Protein AF-A0A354ETS4-F1 (afdb_monomer)

Solvent-accessible surface area (backbone atoms only — not comparable to full-atom values): 18023 Å² total; per-residue (Å²): 134,58,66,69,58,52,52,51,56,49,44,44,74,41,63,34,53,74,92,23,50,38,65,67,38,59,30,24,17,48,83,45,93,84,27,53,78,41,73,26,61,29,36,36,20,48,41,78,76,59,14,24,80,29,25,46,33,36,28,42,79,40,96,60,71,86,89,73,66,70,71,56,46,44,50,38,24,30,29,34,39,40,35,34,86,62,38,36,34,33,31,35,40,59,65,70,80,83,81,43,76,76,47,77,42,43,62,89,44,45,66,58,56,47,65,78,39,33,84,59,68,15,29,69,45,45,44,50,54,70,67,59,62,100,82,59,98,65,82,73,55,94,54,61,44,68,63,32,57,54,52,44,51,53,36,47,48,53,52,51,46,49,50,50,52,60,32,44,54,81,51,33,46,103,85,69,47,54,84,53,62,62,68,45,56,51,54,50,50,53,47,43,52,53,45,46,36,34,45,56,58,67,36,73,73,44,73,74,29,49,88,90,37,57,64,43,39,52,54,43,45,30,60,74,70,64,59,84,71,83,66,79,54,80,40,75,70,48,39,56,55,50,36,53,39,43,51,39,60,67,70,44,70,55,44,29,38,52,47,75,64,55,54,53,50,44,46,56,68,72,70,44,47,76,66,53,32,71,75,67,70,66,78,82,78,58,62,74,56,52,54,52,54,57,58,73,64,49,61,88,76,54,92,64,93,80,86,86,84,70,96,78,52,83,94,106

Sequence (316 aa):
MTPVRIIRDQFAAIGYADDAILVDYAFADVLSSAADTQTVALAAFTQTPPSYRTAAFGVVQCESGPSDLTPYRALGAPAIFVISGENVELWQVKADGPQRRLATARVDDLATLFAQNAEHWNPKAVHRAKAITPQAPGGQLDFIDIGLMVAIEGEVHVKLDQLLRQTLSGVLDARGRPNIDARVLFQATFRFLAAKILADRGHGAALVWDGDDVRSVLEGIEAYYGLGGPSLAASSRALAILDEVWRGIRGGINFRNISADDLAFVYENTFVTSEVRAELGTHSTPRQMAEHVVRRLELWRKTERCKVYEPFTGAG

Foldseek 3Di:
DDLLVLVLVLLVVLPFDNQQKDAQAWFFLLLDPVSDIDTFRIWGFLDPDAALLRTAETEHEDCDPDPDPSSVLLSNHQWYWYDHPQKIWIWGREPDDDIDTPDIDGSVCVNVVSVVCSVCRRSVNRNVLSLDDPPDPDDRPPRRYNVSVVSSLVSLLVQLLVLQCVLCVVQADPVRHGPDPPVLLVVLLVLLLVLLQCVLLVPPLNVQFDLLQSQSSQVSSCVVVVVDDDRSPPDPVSRVSSSSSSCSSNPGHRCSHPDPVSVVVSCCPNPCDPVNCVVVVDDDDPPVVVSVVVVVVPCVVDPDDDDDDDPCHRSD

Radius of gyration: 21.62 Å; Cα contacts (8 Å, |Δi|>4): 441; chains: 1; bounding box: 56×42×57 Å

pLDDT: mean 81.18, std 15.12, range [34.41, 97.88]

Structure (mmCIF, N/CA/C/O backbone):
data_AF-A0A354ETS4-F1
#
_entry.id   AF-A0A354ETS4-F1
#
loop_
_atom_site.group_PDB
_atom_site.id
_atom_site.type_symbol
_atom_site.label_atom_id
_atom_site.label_alt_id
_atom_site.label_comp_id
_atom_site.label_asym_id
_atom_site.label_entity_id
_atom_site.label_seq_id
_atom_site.pdbx_PDB_ins_code
_atom_site.Cartn_x
_atom_site.Cartn_y
_atom_site.Cartn_z
_atom_site.occupancy
_atom_site.B_iso_or_equiv
_atom_site.auth_seq_id
_atom_site.auth_comp_id
_atom_site.auth_asym_id
_atom_site.auth_atom_id
_atom_site.pdbx_PDB_model_num
ATOM 1 N N . MET A 1 1 ? -11.309 -19.220 18.496 1.00 60.75 1 MET A N 1
ATOM 2 C CA . MET A 1 1 ? -10.997 -18.417 17.287 1.00 60.75 1 MET A CA 1
ATOM 3 C C . MET A 1 1 ? -9.855 -17.475 17.629 1.00 60.75 1 MET A C 1
ATOM 5 O O . MET A 1 1 ? -9.775 -17.076 18.780 1.00 60.75 1 MET A O 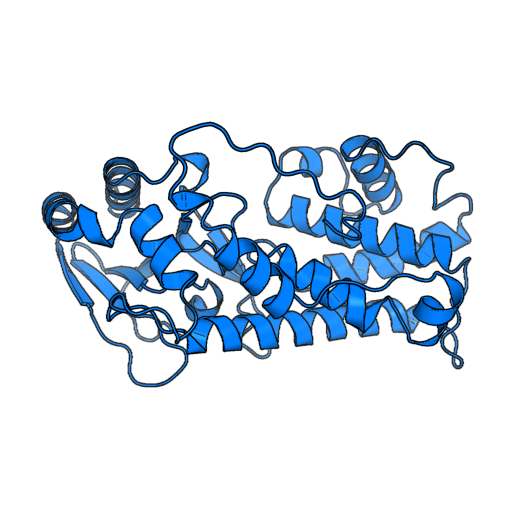1
ATOM 9 N N . THR A 1 2 ? -8.960 -17.152 16.693 1.00 88.44 2 THR A N 1
ATOM 10 C CA . THR A 1 2 ? -7.880 -16.187 16.962 1.00 88.44 2 THR A CA 1
ATOM 11 C C . THR A 1 2 ? -8.438 -14.755 17.024 1.00 88.44 2 THR A C 1
ATOM 13 O O . THR A 1 2 ? -9.353 -14.446 16.254 1.00 88.44 2 THR A O 1
ATOM 16 N N . PRO A 1 3 ? -7.899 -13.862 17.879 1.00 89.25 3 PRO A N 1
ATOM 17 C CA . PRO A 1 3 ? -8.358 -12.470 17.973 1.00 89.25 3 PRO A CA 1
ATOM 18 C C . PRO A 1 3 ? -8.349 -11.721 16.632 1.00 89.25 3 PRO A C 1
ATOM 20 O O . PRO A 1 3 ? -9.293 -11.006 16.313 1.00 89.25 3 PRO A O 1
ATOM 23 N N . VAL A 1 4 ? -7.331 -11.958 15.795 1.00 93.62 4 VAL A N 1
ATOM 24 C CA . VAL A 1 4 ? -7.215 -11.367 14.448 1.00 93.62 4 VAL A CA 1
ATOM 25 C C . VAL A 1 4 ? -8.403 -11.743 13.556 1.00 93.62 4 VAL A C 1
ATOM 27 O O . VAL A 1 4 ? -8.944 -10.891 12.854 1.00 93.62 4 VAL A O 1
ATOM 30 N N . ARG A 1 5 ? -8.855 -13.004 13.610 1.00 94.25 5 ARG A N 1
ATOM 31 C CA . ARG A 1 5 ? -10.012 -13.463 12.830 1.00 94.25 5 ARG A CA 1
ATOM 32 C C . ARG A 1 5 ? -11.307 -12.807 13.305 1.00 94.25 5 ARG A C 1
ATOM 34 O O . ARG A 1 5 ? -12.116 -12.425 12.473 1.00 94.25 5 ARG A O 1
ATOM 41 N N . ILE A 1 6 ? -11.471 -12.630 14.617 1.00 95.00 6 ILE A N 1
ATOM 42 C CA . ILE A 1 6 ? -12.636 -11.931 15.175 1.00 95.00 6 ILE A CA 1
ATOM 43 C C . ILE A 1 6 ? -12.668 -10.486 14.665 1.00 95.00 6 ILE A C 1
ATOM 45 O O . ILE A 1 6 ? -13.698 -10.052 14.162 1.00 95.00 6 ILE A O 1
ATOM 49 N N . ILE A 1 7 ? -11.544 -9.762 14.719 1.00 95.94 7 ILE A N 1
ATOM 50 C CA . ILE A 1 7 ? -11.460 -8.383 14.208 1.00 95.94 7 ILE A CA 1
ATOM 51 C C . ILE A 1 7 ? -11.770 -8.321 12.704 1.00 95.94 7 ILE A C 1
ATOM 53 O O . ILE A 1 7 ? -12.507 -7.435 12.276 1.00 95.94 7 ILE A O 1
ATOM 57 N N . ARG A 1 8 ? -11.270 -9.272 11.903 1.00 97.06 8 ARG A N 1
ATOM 58 C CA . ARG A 1 8 ? -11.627 -9.383 10.478 1.00 97.06 8 ARG A CA 1
ATOM 59 C C . ARG A 1 8 ? -13.140 -9.503 10.286 1.00 97.06 8 ARG A C 1
ATOM 61 O O . ARG A 1 8 ? -13.706 -8.748 9.499 1.00 97.06 8 ARG A O 1
ATOM 68 N N . ASP A 1 9 ? -13.777 -10.428 11.001 1.00 96.56 9 ASP A N 1
ATOM 69 C CA . ASP A 1 9 ? -15.220 -10.663 10.894 1.00 96.56 9 ASP A CA 1
ATOM 70 C C . ASP A 1 9 ? -16.010 -9.404 11.314 1.00 96.56 9 ASP A C 1
ATOM 72 O O . ASP A 1 9 ? -17.015 -9.060 10.690 1.00 96.56 9 ASP A O 1
ATOM 76 N N . GLN A 1 10 ? -15.521 -8.657 12.313 1.00 97.19 10 GLN A N 1
ATOM 77 C CA . GLN A 1 10 ? -16.118 -7.381 12.715 1.00 97.19 10 GLN A CA 1
ATOM 78 C C . GLN A 1 10 ? -15.949 -6.272 11.666 1.00 97.19 10 GLN A C 1
ATOM 80 O O . GLN A 1 10 ? -16.893 -5.515 11.442 1.00 97.19 10 GLN A O 1
ATOM 85 N N . PHE A 1 11 ? -14.803 -6.177 10.977 1.00 97.69 11 PHE A N 1
ATOM 86 C CA . PHE A 1 11 ? -14.648 -5.239 9.858 1.00 97.69 11 PHE A CA 1
ATOM 87 C C . PHE A 1 11 ? -15.644 -5.533 8.733 1.00 97.69 11 PHE A C 1
ATOM 89 O O . PHE A 1 11 ? -16.306 -4.613 8.247 1.00 97.69 11 PHE A O 1
ATOM 96 N N . ALA A 1 12 ? -15.806 -6.804 8.360 1.00 96.81 12 ALA A N 1
ATOM 97 C CA . ALA A 1 12 ? -16.800 -7.202 7.366 1.00 96.81 12 ALA A CA 1
ATOM 98 C C . ALA A 1 12 ? -18.226 -6.816 7.810 1.00 96.81 12 ALA A C 1
ATOM 100 O O . ALA A 1 12 ? -18.991 -6.249 7.029 1.00 96.81 12 ALA A O 1
ATOM 101 N N . ALA A 1 13 ? -18.560 -7.021 9.091 1.00 96.44 13 ALA A N 1
ATOM 102 C CA . ALA A 1 13 ? -19.868 -6.676 9.650 1.00 96.44 13 ALA A CA 1
ATOM 103 C C . ALA A 1 13 ? -20.195 -5.170 9.591 1.00 96.44 13 ALA A C 1
ATOM 105 O O . ALA A 1 13 ? -21.357 -4.807 9.409 1.00 96.44 13 ALA A O 1
ATOM 106 N N . ILE A 1 14 ? -19.192 -4.289 9.696 1.00 96.25 14 ILE A 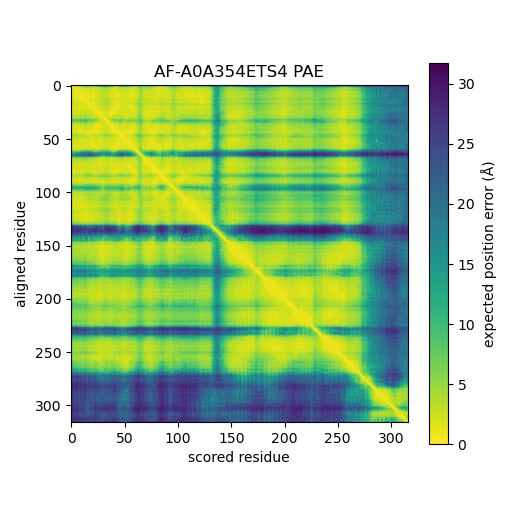N 1
ATOM 107 C CA . ILE A 1 14 ? -19.376 -2.829 9.576 1.00 96.25 14 ILE A CA 1
ATOM 108 C C . ILE A 1 14 ? -19.199 -2.302 8.137 1.00 96.25 14 ILE A C 1
ATOM 110 O O . ILE A 1 14 ? -19.171 -1.089 7.914 1.00 96.25 14 ILE A O 1
ATOM 114 N N . GLY A 1 15 ? -19.118 -3.202 7.151 1.00 95.31 15 GLY A N 1
ATOM 115 C CA . GLY A 1 15 ? -19.253 -2.882 5.730 1.00 95.31 15 GLY A CA 1
ATOM 116 C C . GLY A 1 15 ? -17.955 -2.787 4.929 1.00 95.31 15 GLY A C 1
ATOM 117 O O . GLY A 1 15 ? -18.007 -2.309 3.796 1.00 95.31 15 GLY A O 1
ATOM 118 N N . TYR A 1 16 ? -16.810 -3.212 5.473 1.00 97.38 16 TYR A N 1
ATOM 119 C CA . TYR A 1 16 ? -15.593 -3.391 4.672 1.00 97.38 16 TYR A CA 1
ATOM 120 C C . TYR A 1 16 ? -15.755 -4.581 3.722 1.00 97.38 16 TYR A C 1
ATOM 122 O O . TYR A 1 16 ? -16.260 -5.629 4.117 1.00 97.38 16 TYR A O 1
ATOM 130 N N . ALA A 1 17 ? -15.325 -4.419 2.470 1.00 95.75 17 ALA A N 1
ATOM 131 C CA . ALA A 1 17 ? -15.339 -5.508 1.501 1.00 95.75 17 ALA A CA 1
ATOM 132 C C . ALA A 1 17 ? -14.270 -6.558 1.849 1.00 95.75 17 ALA A C 1
ATOM 134 O O . ALA A 1 17 ? -13.191 -6.206 2.328 1.00 95.75 17 ALA A O 1
ATOM 135 N N . ASP A 1 18 ? -14.552 -7.837 1.590 1.00 93.62 18 ASP A N 1
ATOM 136 C CA . ASP A 1 18 ? -13.637 -8.941 1.917 1.00 93.62 18 ASP A CA 1
ATOM 137 C C . ASP A 1 18 ? -12.270 -8.810 1.225 1.00 93.62 18 ASP A C 1
ATOM 139 O O . ASP A 1 18 ? -11.240 -9.117 1.819 1.00 93.62 18 ASP A O 1
ATOM 143 N N . ASP A 1 19 ? -12.248 -8.311 -0.012 1.00 92.88 19 ASP A N 1
ATOM 144 C CA . ASP A 1 19 ? -11.035 -8.048 -0.797 1.00 92.88 19 ASP A CA 1
ATOM 145 C C . ASP A 1 19 ? -10.276 -6.783 -0.354 1.00 92.88 19 ASP A C 1
ATOM 147 O O . ASP A 1 19 ? -9.130 -6.564 -0.753 1.00 92.88 19 ASP A O 1
ATOM 151 N N . ALA A 1 20 ? -10.888 -5.973 0.512 1.00 95.38 20 ALA A N 1
ATOM 152 C CA . ALA A 1 20 ? -10.285 -4.811 1.149 1.00 95.38 20 ALA A CA 1
ATOM 153 C C . ALA A 1 20 ? -9.811 -5.099 2.586 1.00 95.38 20 ALA A C 1
ATOM 155 O O . ALA A 1 20 ? -9.323 -4.187 3.256 1.00 95.38 20 ALA A O 1
ATOM 156 N N . ILE A 1 21 ? -9.925 -6.341 3.072 1.00 97.06 21 ILE A N 1
ATOM 157 C CA . ILE A 1 21 ? -9.386 -6.773 4.366 1.00 97.06 21 ILE A CA 1
ATOM 158 C C . ILE A 1 21 ? -8.265 -7.785 4.116 1.00 97.06 21 ILE A C 1
ATOM 160 O O . ILE A 1 21 ? -8.503 -8.950 3.803 1.00 97.06 21 ILE A O 1
ATOM 164 N N . LEU A 1 22 ? -7.021 -7.340 4.264 1.00 95.81 22 LEU A N 1
ATOM 165 C CA . LEU A 1 22 ? -5.836 -8.119 3.915 1.00 95.81 22 LEU A CA 1
ATOM 166 C C . LEU A 1 22 ? -5.129 -8.626 5.170 1.00 95.81 22 LEU A C 1
ATOM 168 O O . LEU A 1 22 ? -4.834 -7.849 6.073 1.00 95.81 22 LEU A O 1
ATOM 172 N N . VAL A 1 23 ? -4.850 -9.926 5.212 1.00 95.31 23 VAL A N 1
ATOM 173 C CA . VAL A 1 23 ? -4.010 -10.571 6.235 1.00 95.31 23 VAL A CA 1
ATOM 174 C C . VAL A 1 23 ? -2.535 -10.481 5.858 1.00 95.31 23 VAL A C 1
ATOM 176 O O . VAL A 1 23 ? -2.216 -10.413 4.669 1.00 95.31 23 VAL A O 1
ATOM 179 N N . ASP A 1 24 ? -1.663 -10.474 6.868 1.00 94.50 24 ASP A N 1
ATOM 180 C CA . ASP A 1 24 ? -0.199 -10.440 6.715 1.00 94.50 24 ASP A CA 1
ATOM 181 C C . ASP A 1 24 ? 0.252 -9.360 5.714 1.00 94.50 24 ASP A C 1
ATOM 183 O O . ASP A 1 24 ? 1.011 -9.590 4.768 1.00 94.50 24 ASP A O 1
ATOM 187 N N . TYR A 1 25 ? -0.306 -8.159 5.878 1.00 95.56 25 TYR A N 1
ATOM 188 C CA . TYR A 1 25 ? -0.115 -7.070 4.934 1.00 95.56 25 TYR A CA 1
ATOM 189 C C . TYR A 1 25 ? 1.237 -6.398 5.162 1.00 95.56 25 TYR A C 1
ATOM 191 O O . TYR A 1 25 ? 1.474 -5.793 6.209 1.00 95.56 25 TYR A O 1
ATOM 199 N N . ALA A 1 26 ? 2.099 -6.483 4.150 1.00 94.69 26 ALA A N 1
ATOM 200 C CA . ALA A 1 26 ? 3.422 -5.878 4.144 1.00 94.69 26 ALA A CA 1
ATOM 201 C C . ALA A 1 26 ? 3.430 -4.512 3.438 1.00 94.69 26 ALA A C 1
ATOM 203 O O . ALA A 1 26 ? 2.782 -4.332 2.406 1.00 94.69 26 ALA A O 1
ATOM 204 N N . PHE A 1 27 ? 4.186 -3.553 3.962 1.00 94.75 27 PHE A N 1
ATOM 205 C CA . PHE A 1 27 ? 4.370 -2.225 3.372 1.00 94.75 27 PHE A CA 1
ATOM 206 C C . PHE A 1 27 ? 5.740 -1.655 3.742 1.00 94.75 27 PHE A C 1
ATOM 208 O O . PHE A 1 27 ? 6.320 -2.040 4.751 1.00 94.75 27 PHE A O 1
ATOM 215 N N . ALA A 1 28 ? 6.266 -0.730 2.940 1.00 93.56 28 ALA A N 1
ATOM 216 C CA . ALA A 1 28 ? 7.501 -0.031 3.283 1.00 93.56 28 ALA A CA 1
ATOM 217 C C . ALA A 1 28 ? 7.245 1.029 4.363 1.00 93.56 28 ALA A C 1
ATOM 219 O O . ALA A 1 28 ? 6.342 1.856 4.208 1.00 93.56 28 ALA A O 1
ATOM 220 N N . ASP A 1 29 ? 8.072 1.060 5.410 1.00 93.31 29 ASP A N 1
ATOM 221 C CA . ASP A 1 29 ? 8.110 2.181 6.348 1.00 93.31 29 ASP A CA 1
ATOM 222 C C . ASP A 1 29 ? 8.846 3.373 5.739 1.00 93.31 29 ASP A C 1
ATOM 224 O O . ASP A 1 29 ? 9.986 3.687 6.079 1.00 93.31 29 ASP A O 1
ATOM 228 N N . VAL A 1 30 ? 8.179 4.044 4.804 1.00 90.38 30 VAL A N 1
ATOM 229 C CA . VAL A 1 30 ? 8.728 5.193 4.077 1.00 90.38 30 VAL A CA 1
ATOM 230 C C . VAL A 1 30 ? 9.080 6.380 4.974 1.00 90.38 30 VAL A C 1
ATOM 232 O O . VAL A 1 30 ? 9.806 7.255 4.530 1.00 90.38 30 VAL A O 1
ATOM 235 N N . LEU A 1 31 ? 8.615 6.423 6.223 1.00 89.12 31 LEU A N 1
ATOM 236 C CA . LEU A 1 31 ? 8.981 7.488 7.160 1.00 89.12 31 LEU A CA 1
ATOM 237 C C . LEU A 1 31 ? 10.323 7.208 7.855 1.00 89.12 31 LEU A C 1
ATOM 239 O O . LEU A 1 31 ? 10.936 8.120 8.408 1.00 89.12 31 LEU A O 1
ATOM 243 N N . SER A 1 32 ? 10.801 5.963 7.815 1.00 89.25 32 SER A N 1
ATOM 244 C CA . SER A 1 32 ? 12.148 5.605 8.254 1.00 89.25 32 SER A CA 1
ATOM 245 C C . SER A 1 32 ? 13.191 5.889 7.168 1.00 89.25 32 SER A C 1
ATOM 247 O O . SER A 1 32 ? 12.919 5.857 5.962 1.00 89.25 32 SER A O 1
ATOM 249 N N . SER A 1 33 ? 14.440 6.114 7.578 1.00 83.25 33 SER A N 1
ATOM 250 C CA . SER A 1 33 ? 15.553 6.294 6.640 1.00 83.25 33 SER A CA 1
ATOM 251 C C . SER A 1 33 ? 15.794 5.044 5.785 1.00 83.25 33 SER A C 1
ATOM 253 O O . SER A 1 33 ? 15.952 5.169 4.571 1.00 83.25 33 SER A O 1
ATOM 255 N N . ALA A 1 34 ? 15.748 3.856 6.396 1.00 82.94 34 ALA A N 1
ATOM 256 C CA . ALA A 1 34 ? 15.980 2.572 5.734 1.00 82.94 34 ALA A CA 1
ATOM 257 C C . ALA A 1 34 ? 14.832 2.139 4.804 1.00 82.94 34 ALA A C 1
ATOM 259 O O . ALA A 1 34 ? 15.075 1.422 3.838 1.00 82.94 34 ALA A O 1
ATOM 260 N N . ALA A 1 35 ? 13.604 2.614 5.047 1.00 86.69 35 ALA A N 1
ATOM 261 C CA . ALA A 1 35 ? 12.400 2.163 4.350 1.00 86.69 35 ALA A CA 1
ATOM 262 C C . ALA A 1 35 ? 12.172 0.645 4.424 1.00 86.69 35 ALA A C 1
ATOM 264 O O . ALA A 1 35 ? 11.712 0.023 3.461 1.00 86.69 35 ALA A O 1
ATOM 265 N N . ASP A 1 36 ? 12.479 0.067 5.588 1.00 88.94 36 ASP A N 1
ATOM 266 C CA . ASP A 1 36 ? 12.318 -1.358 5.847 1.00 88.94 36 ASP A CA 1
ATOM 267 C C . ASP A 1 36 ? 10.864 -1.798 5.652 1.00 88.94 36 ASP A C 1
ATOM 269 O O . ASP A 1 36 ? 9.913 -1.058 5.919 1.00 88.94 36 ASP A O 1
ATOM 273 N N . THR A 1 37 ? 10.680 -3.034 5.190 1.00 92.88 37 THR A N 1
ATOM 274 C CA . THR A 1 37 ? 9.338 -3.599 5.036 1.00 92.88 37 THR A CA 1
ATOM 275 C C . THR A 1 37 ? 8.786 -3.997 6.400 1.00 92.88 37 THR A C 1
ATOM 277 O O . THR A 1 37 ? 9.326 -4.874 7.068 1.00 92.88 37 THR A O 1
ATOM 280 N N . GLN A 1 38 ? 7.678 -3.373 6.785 1.00 93.69 38 GLN A N 1
ATOM 281 C CA . GLN A 1 38 ? 6.899 -3.696 7.973 1.00 93.69 38 GLN A CA 1
ATOM 282 C C . GLN A 1 38 ? 5.715 -4.580 7.602 1.00 93.69 38 GLN A C 1
ATOM 284 O O . GLN A 1 38 ? 5.248 -4.565 6.463 1.00 93.69 38 GLN A O 1
ATOM 289 N N . THR A 1 39 ? 5.217 -5.350 8.568 1.00 94.44 39 THR A N 1
ATOM 290 C CA . THR A 1 39 ? 4.054 -6.227 8.383 1.00 94.44 39 THR A CA 1
ATOM 291 C C . THR A 1 39 ? 3.055 -6.031 9.513 1.00 94.44 39 THR A C 1
ATOM 293 O O . THR A 1 39 ? 3.434 -5.922 10.677 1.00 94.44 39 THR A O 1
ATOM 296 N N . VAL A 1 40 ? 1.769 -6.010 9.170 1.00 95.38 40 VAL A N 1
ATOM 297 C CA . VAL A 1 40 ? 0.655 -6.064 10.125 1.00 95.38 40 VAL A CA 1
ATOM 298 C C . VAL A 1 40 ? -0.117 -7.366 9.933 1.00 95.38 40 VAL A C 1
ATOM 300 O O . VAL A 1 40 ? -0.274 -7.839 8.809 1.00 95.38 40 VAL A O 1
ATOM 303 N N . ALA A 1 41 ? -0.635 -7.935 11.022 1.00 96.00 41 ALA A N 1
ATOM 304 C CA . ALA A 1 41 ? -1.402 -9.183 10.979 1.00 96.00 41 ALA A CA 1
ATOM 305 C C . ALA A 1 41 ? -2.692 -9.036 10.152 1.00 96.00 41 ALA A C 1
ATOM 307 O O . ALA A 1 41 ? -3.166 -9.990 9.537 1.00 96.00 41 ALA A O 1
ATOM 308 N N . LEU A 1 42 ? -3.262 -7.827 10.135 1.00 97.25 42 LEU A N 1
ATOM 309 C CA . LEU A 1 42 ? -4.422 -7.473 9.325 1.00 97.25 42 LEU A CA 1
ATOM 310 C C . LEU A 1 42 ? -4.378 -5.982 8.969 1.00 97.25 42 LEU A C 1
ATOM 312 O O . LEU A 1 42 ? -4.019 -5.155 9.806 1.00 97.25 42 LEU A O 1
ATOM 316 N N . ALA A 1 43 ? -4.809 -5.625 7.766 1.00 97.62 43 ALA A N 1
ATOM 317 C CA . ALA A 1 43 ? -5.073 -4.252 7.356 1.00 97.62 43 ALA A CA 1
ATOM 318 C C . ALA A 1 43 ? -6.439 -4.168 6.668 1.00 97.62 43 ALA A C 1
ATOM 320 O O . ALA A 1 43 ? -6.729 -4.940 5.755 1.00 97.62 43 ALA A O 1
ATOM 321 N N . ALA A 1 44 ? -7.273 -3.223 7.098 1.00 97.88 44 ALA A N 1
ATOM 322 C CA . ALA A 1 44 ? -8.552 -2.922 6.467 1.00 97.88 44 ALA A CA 1
ATOM 323 C C . ALA A 1 44 ? -8.437 -1.631 5.651 1.00 97.88 44 ALA A C 1
ATOM 325 O O . ALA A 1 44 ? -7.974 -0.605 6.157 1.00 97.88 44 ALA A O 1
ATOM 326 N N . PHE A 1 45 ? -8.895 -1.666 4.404 1.00 96.94 45 PHE A N 1
ATOM 327 C CA . PHE A 1 45 ? -8.873 -0.548 3.467 1.00 96.94 45 PHE A CA 1
ATOM 328 C C . PHE A 1 45 ? -10.298 -0.108 3.142 1.00 96.94 45 PHE A C 1
ATOM 330 O O . PHE A 1 45 ? -11.205 -0.910 2.970 1.00 96.94 45 PHE A O 1
ATOM 337 N N . THR A 1 46 ? -10.506 1.198 3.038 1.00 94.75 46 THR A N 1
ATOM 338 C CA . THR A 1 46 ? -11.803 1.786 2.675 1.00 94.75 46 THR A CA 1
ATOM 339 C C . THR A 1 46 ? -12.256 1.425 1.261 1.00 94.75 46 THR A C 1
ATOM 341 O O . THR A 1 46 ? -13.453 1.436 0.988 1.00 94.75 46 THR A O 1
ATOM 344 N N . GLN A 1 47 ? -11.305 1.119 0.376 1.00 90.81 47 GLN A N 1
ATOM 345 C CA . GLN A 1 47 ? -11.523 0.691 -1.001 1.00 90.81 47 GLN A CA 1
ATOM 346 C C . GLN A 1 47 ? -10.255 0.030 -1.556 1.00 90.81 47 GLN A C 1
ATOM 348 O O . GLN A 1 47 ? -9.152 0.249 -1.045 1.00 90.81 47 GLN A O 1
ATOM 353 N N . THR A 1 48 ? -10.413 -0.712 -2.646 1.00 87.94 48 THR A N 1
ATOM 354 C CA . THR A 1 48 ? -9.318 -1.229 -3.468 1.00 87.94 48 THR A CA 1
ATOM 355 C C . THR A 1 48 ? -8.981 -0.254 -4.611 1.00 87.94 48 THR A C 1
ATOM 357 O O . THR A 1 48 ? -9.888 0.400 -5.129 1.00 87.94 48 THR A O 1
ATOM 360 N N . PRO A 1 49 ? -7.718 -0.174 -5.065 1.00 88.94 49 PRO A N 1
ATOM 361 C CA . PRO A 1 49 ? -6.569 -0.915 -4.554 1.00 88.94 49 PRO A CA 1
ATOM 362 C C . PRO A 1 49 ? -6.075 -0.401 -3.181 1.00 88.94 49 PRO A C 1
ATOM 364 O O . PRO A 1 49 ? -6.301 0.763 -2.834 1.00 88.94 49 PRO A O 1
ATOM 367 N N . PRO A 1 50 ? -5.386 -1.254 -2.399 1.00 92.62 50 PRO A N 1
ATOM 368 C CA . PRO A 1 50 ? -4.730 -0.854 -1.155 1.00 92.62 50 PRO A CA 1
ATOM 369 C C . PRO A 1 50 ? -3.689 0.249 -1.375 1.00 92.62 50 PRO A C 1
ATOM 371 O O . PRO A 1 50 ? -2.917 0.212 -2.335 1.00 92.62 50 PRO A O 1
ATOM 374 N N . SER A 1 51 ? -3.675 1.228 -0.475 1.00 93.19 51 SER A N 1
ATOM 375 C CA . SER A 1 51 ? -2.644 2.263 -0.358 1.00 93.19 51 SER A CA 1
ATOM 376 C C . SER A 1 51 ? -2.730 2.935 1.011 1.00 93.19 51 SER A C 1
ATOM 378 O O . SER A 1 51 ? -3.750 2.823 1.703 1.00 93.19 51 SER A O 1
ATOM 380 N N . TYR A 1 52 ? -1.725 3.736 1.367 1.00 92.75 52 TYR A N 1
ATOM 381 C CA . TYR A 1 52 ? -1.762 4.525 2.596 1.00 92.75 52 TYR A CA 1
ATOM 382 C C . TYR A 1 52 ? -2.939 5.513 2.632 1.00 92.75 52 TYR A C 1
ATOM 384 O O . TYR A 1 52 ? -3.453 5.836 3.705 1.00 92.75 52 TYR A O 1
ATOM 392 N N . ARG A 1 53 ? -3.448 5.943 1.467 1.00 90.00 53 ARG A N 1
ATOM 393 C CA . ARG A 1 53 ? -4.649 6.788 1.361 1.00 90.00 53 ARG A CA 1
ATOM 394 C C . ARG A 1 53 ? -5.922 6.025 1.689 1.00 90.00 53 ARG A C 1
ATOM 396 O O . ARG A 1 53 ? -6.796 6.558 2.370 1.00 90.00 53 ARG A O 1
ATOM 403 N N . THR A 1 54 ? -6.019 4.762 1.287 1.00 93.06 54 THR A N 1
ATOM 404 C CA . THR A 1 54 ? -7.226 3.955 1.502 1.00 93.06 54 THR A CA 1
ATOM 405 C C . THR A 1 54 ? -7.201 3.183 2.818 1.00 93.06 54 THR A C 1
ATOM 407 O O . THR A 1 54 ? -8.271 2.799 3.285 1.00 93.06 54 THR A O 1
ATOM 410 N N . ALA A 1 55 ? -6.042 3.026 3.465 1.00 95.69 55 ALA A N 1
ATOM 411 C CA . ALA A 1 55 ? -5.891 2.331 4.744 1.00 95.69 55 ALA A CA 1
ATOM 412 C C . ALA A 1 55 ? -6.769 2.943 5.852 1.00 95.69 55 ALA A C 1
ATOM 414 O O . ALA A 1 55 ? -6.695 4.139 6.133 1.00 95.69 55 ALA A O 1
ATOM 415 N N . ALA A 1 56 ? -7.608 2.132 6.488 1.00 95.44 56 ALA A N 1
ATOM 416 C CA . ALA A 1 56 ? -8.498 2.560 7.563 1.00 95.44 56 ALA A CA 1
ATOM 417 C C . ALA A 1 56 ? -8.003 2.108 8.934 1.00 95.44 56 ALA A C 1
ATOM 419 O O . ALA A 1 56 ? -7.957 2.905 9.868 1.00 95.44 56 ALA A O 1
ATOM 420 N N . PHE A 1 57 ? -7.621 0.837 9.039 1.00 97.19 57 PHE A N 1
ATOM 421 C CA . PHE A 1 57 ? -7.182 0.239 10.289 1.00 97.19 57 PHE A CA 1
ATOM 422 C C . PHE A 1 57 ? -6.054 -0.756 10.039 1.00 97.19 57 PHE A C 1
ATOM 424 O O . PHE A 1 57 ? -6.074 -1.479 9.043 1.00 97.19 57 PHE A O 1
ATOM 431 N N . GLY A 1 58 ? -5.097 -0.808 10.962 1.00 97.00 58 GLY A N 1
ATOM 432 C CA . GLY A 1 58 ? -4.117 -1.890 11.063 1.00 97.00 58 GLY A CA 1
ATOM 433 C C . GLY A 1 58 ? -4.369 -2.743 12.305 1.00 97.00 58 GLY A C 1
ATOM 434 O O . GLY A 1 58 ? -4.986 -2.279 13.262 1.00 97.00 58 GLY A O 1
ATOM 435 N N . VAL A 1 59 ? -3.882 -3.979 12.306 1.00 96.38 59 VAL A N 1
ATOM 436 C CA . VAL A 1 59 ? -3.892 -4.872 13.468 1.00 96.38 59 VAL A CA 1
ATOM 437 C C . VAL A 1 59 ? -2.494 -5.440 13.665 1.00 96.38 59 VAL A C 1
ATOM 439 O O . VAL A 1 59 ? -1.945 -6.073 12.765 1.00 96.38 59 VAL A O 1
ATOM 442 N N . VAL A 1 60 ? -1.938 -5.252 14.855 1.00 94.44 60 VAL A N 1
ATOM 443 C CA . VAL A 1 60 ? -0.643 -5.803 15.263 1.00 94.44 60 VAL A CA 1
ATOM 444 C C . VAL A 1 60 ? -0.824 -6.719 16.466 1.00 94.44 60 VAL A C 1
ATOM 446 O O . VAL A 1 60 ? -1.717 -6.521 17.293 1.00 94.44 60 VAL A O 1
ATOM 449 N N . GLN A 1 61 ? 0.019 -7.741 16.555 1.00 90.06 61 GLN A N 1
ATOM 450 C CA . GLN A 1 61 ? 0.078 -8.638 17.704 1.00 90.06 61 GLN A CA 1
ATOM 451 C C . GLN A 1 61 ? 1.398 -8.405 18.432 1.00 90.06 61 GLN A C 1
ATOM 453 O O . GLN A 1 61 ? 2.455 -8.401 17.804 1.00 90.06 61 GLN A O 1
ATOM 458 N N . CYS A 1 62 ? 1.336 -8.204 19.744 1.00 84.19 62 CYS A N 1
ATOM 459 C CA . CYS A 1 62 ? 2.508 -7.985 20.583 1.00 84.19 62 CYS A CA 1
ATOM 460 C C . CYS A 1 62 ? 2.453 -8.920 21.798 1.00 84.19 62 CYS A C 1
ATOM 462 O O . CYS A 1 62 ? 1.381 -9.166 22.351 1.00 84.19 62 CYS A O 1
ATOM 464 N N . GLU A 1 63 ? 3.605 -9.442 22.223 1.00 72.75 63 GLU A N 1
ATOM 465 C CA . GLU A 1 63 ? 3.687 -10.320 23.404 1.00 72.75 63 GLU A CA 1
ATOM 466 C C . GLU A 1 63 ? 3.523 -9.546 24.719 1.00 72.75 63 GLU A C 1
ATOM 468 O O . GLU A 1 63 ? 2.997 -10.055 25.704 1.00 72.75 63 GLU A O 1
ATOM 473 N N . SER A 1 64 ? 3.963 -8.292 24.729 1.00 63.22 64 SER A N 1
ATOM 474 C CA . SER A 1 64 ? 3.760 -7.301 25.786 1.00 63.22 64 SER A CA 1
ATOM 475 C C . SER A 1 64 ? 3.305 -6.019 25.086 1.00 63.22 64 SER A C 1
ATOM 477 O O . SER A 1 64 ? 3.766 -5.783 23.972 1.00 63.22 64 SER A O 1
ATOM 479 N N . GLY A 1 65 ? 2.380 -5.246 25.673 1.00 58.22 65 GLY A N 1
ATOM 480 C CA . GLY A 1 65 ? 1.739 -4.071 25.044 1.00 58.22 65 GLY A CA 1
ATOM 481 C C . GLY A 1 65 ? 2.688 -3.132 24.270 1.00 58.22 65 GLY A C 1
ATOM 482 O O . GLY A 1 65 ? 3.899 -3.155 24.491 1.00 58.22 65 GLY A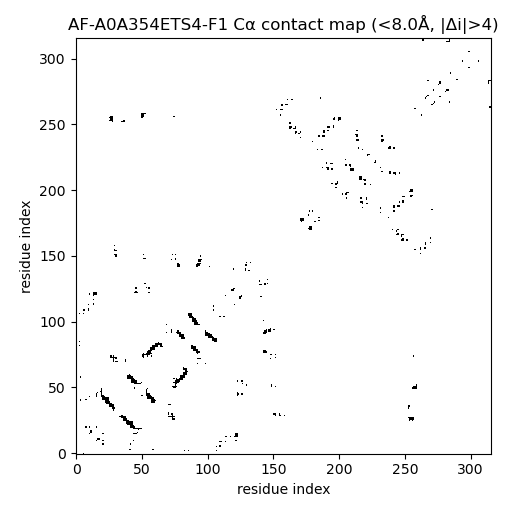 O 1
ATOM 483 N N . PRO A 1 66 ? 2.163 -2.303 23.349 1.00 59.81 66 PRO A N 1
ATOM 484 C CA . PRO A 1 66 ? 2.980 -1.645 22.332 1.00 59.81 66 PRO A CA 1
ATOM 485 C C . PRO A 1 66 ? 4.021 -0.726 22.982 1.00 59.81 66 PRO A C 1
ATOM 487 O O . PRO A 1 66 ? 3.668 0.225 23.677 1.00 59.81 66 PRO A O 1
ATOM 490 N N . SER A 1 67 ? 5.306 -1.003 22.753 1.00 61.12 67 SER A N 1
ATOM 491 C CA . SER A 1 67 ? 6.395 -0.107 23.153 1.00 61.12 67 SER A CA 1
ATOM 492 C C . SER A 1 67 ? 6.553 1.059 22.174 1.00 61.12 67 SER A C 1
ATOM 494 O O . SER A 1 67 ? 6.917 2.156 22.593 1.00 61.12 67 SER A O 1
ATOM 496 N N . ASP A 1 68 ? 6.245 0.839 20.889 1.00 80.75 68 ASP A N 1
ATOM 497 C CA . ASP A 1 68 ? 6.289 1.857 19.842 1.00 80.75 68 ASP A CA 1
ATOM 498 C C . ASP A 1 68 ? 5.413 1.481 18.627 1.00 80.75 68 ASP A C 1
ATOM 500 O O . ASP A 1 68 ? 5.471 0.361 18.121 1.00 80.75 68 ASP A O 1
ATOM 504 N N . LEU A 1 69 ? 4.604 2.428 18.142 1.00 86.50 69 LEU A N 1
ATOM 505 C CA . LEU A 1 69 ? 3.779 2.309 16.934 1.00 86.50 69 LEU A CA 1
ATOM 506 C C . LEU A 1 69 ? 4.358 3.084 15.742 1.00 86.50 69 LEU A C 1
ATOM 508 O O . LEU A 1 69 ? 3.761 3.091 14.665 1.00 86.50 69 LEU A O 1
ATOM 512 N N . THR A 1 70 ? 5.499 3.753 15.923 1.00 87.19 70 THR A N 1
ATOM 513 C CA . THR A 1 70 ? 6.157 4.569 14.894 1.00 87.19 70 THR A CA 1
ATOM 514 C C . THR A 1 70 ? 6.381 3.818 13.576 1.00 87.19 70 THR A C 1
ATOM 516 O O . THR A 1 70 ? 5.997 4.382 12.550 1.00 87.19 70 THR A O 1
ATOM 519 N N . PRO A 1 71 ? 6.843 2.547 13.561 1.00 89.06 71 PRO A N 1
ATOM 520 C CA . PRO A 1 71 ? 7.064 1.810 12.309 1.00 89.06 71 PRO A CA 1
ATOM 521 C C . PRO A 1 71 ? 5.793 1.590 11.477 1.00 89.06 71 PRO A C 1
ATOM 523 O O . PRO A 1 71 ? 5.839 1.398 10.265 1.00 89.06 71 PRO A O 1
ATOM 526 N N . TYR A 1 72 ? 4.620 1.629 12.115 1.00 92.06 72 TYR A N 1
ATOM 527 C CA . TYR A 1 72 ? 3.347 1.379 11.444 1.00 92.06 72 TYR A CA 1
ATOM 528 C C . TYR A 1 72 ? 2.685 2.648 10.901 1.00 92.06 72 TYR A C 1
ATOM 530 O O . TYR A 1 72 ? 1.643 2.565 10.249 1.00 92.06 72 TYR A O 1
ATOM 538 N N . ARG A 1 73 ? 3.278 3.827 11.128 1.00 92.06 73 ARG A N 1
ATOM 539 C CA . ARG A 1 73 ? 2.749 5.111 10.642 1.00 92.06 73 ARG A CA 1
ATOM 540 C C . ARG A 1 73 ? 2.616 5.133 9.124 1.00 92.06 73 ARG A C 1
ATOM 542 O O . ARG A 1 73 ? 1.584 5.564 8.615 1.00 92.06 73 ARG A O 1
ATOM 549 N N . ALA A 1 74 ? 3.603 4.588 8.416 1.00 93.00 74 ALA A N 1
ATOM 550 C CA . ALA A 1 74 ? 3.615 4.490 6.959 1.00 93.00 74 ALA A CA 1
ATOM 551 C C . ALA A 1 74 ? 2.485 3.624 6.366 1.00 93.00 74 ALA A C 1
ATOM 553 O O . ALA A 1 74 ? 2.223 3.702 5.164 1.00 93.00 74 ALA A O 1
ATOM 554 N N . LEU A 1 75 ? 1.760 2.847 7.187 1.00 95.25 75 LEU A N 1
ATOM 555 C CA . LEU A 1 75 ? 0.531 2.189 6.743 1.00 95.25 75 LEU A CA 1
ATOM 556 C C . LEU A 1 75 ? -0.515 3.221 6.297 1.00 95.25 75 LEU A C 1
ATOM 558 O O . LEU A 1 75 ? -1.327 2.917 5.431 1.00 95.25 75 LEU A O 1
ATOM 562 N N . GLY A 1 76 ? -0.518 4.423 6.885 1.00 92.38 76 GLY A N 1
ATOM 563 C CA . GLY A 1 76 ? -1.506 5.476 6.627 1.00 92.38 76 GLY A CA 1
ATOM 564 C C . GLY A 1 76 ? -2.883 5.210 7.239 1.00 92.38 76 GLY A C 1
ATOM 565 O O . GLY A 1 76 ? -3.827 5.966 6.990 1.00 92.38 76 GLY A O 1
ATOM 566 N N . ALA A 1 77 ? -3.019 4.144 8.033 1.00 94.06 77 ALA A N 1
ATOM 567 C CA . ALA A 1 77 ? -4.210 3.887 8.825 1.00 94.06 77 ALA A CA 1
ATOM 568 C C . ALA A 1 77 ? -4.255 4.864 10.016 1.00 94.06 77 ALA A C 1
ATOM 570 O O . ALA A 1 77 ? -3.297 4.910 10.786 1.00 94.06 77 ALA A O 1
ATOM 571 N N . PRO A 1 78 ? -5.345 5.626 10.212 1.00 91.38 78 PRO A N 1
ATOM 572 C CA . PRO A 1 78 ? -5.462 6.564 11.332 1.00 91.38 78 PRO A CA 1
ATOM 573 C C . PRO A 1 78 ? -5.543 5.892 12.709 1.00 91.38 78 PRO A C 1
ATOM 575 O O . PRO A 1 78 ? -5.332 6.553 13.727 1.00 91.38 78 PRO A O 1
ATOM 578 N N . ALA A 1 79 ? -5.855 4.595 12.764 1.00 93.19 79 ALA A N 1
ATOM 579 C CA . ALA A 1 79 ? -5.858 3.846 14.009 1.00 93.19 79 ALA A CA 1
ATOM 580 C C . ALA A 1 79 ? -5.361 2.405 13.826 1.00 93.19 79 ALA A C 1
ATOM 582 O O . ALA A 1 79 ? -5.560 1.786 12.778 1.00 93.19 79 ALA A O 1
ATOM 583 N N . ILE A 1 80 ? -4.717 1.869 14.862 1.00 95.12 80 ILE A N 1
ATOM 584 C CA . ILE A 1 80 ? -4.168 0.510 14.892 1.00 95.12 80 ILE A CA 1
ATOM 585 C C . ILE A 1 80 ? -4.688 -0.221 16.126 1.00 95.12 80 ILE A C 1
ATOM 587 O O . ILE A 1 80 ? -4.573 0.274 17.248 1.00 95.12 80 ILE A O 1
ATOM 591 N N . PHE A 1 81 ? -5.245 -1.409 15.914 1.00 95.44 81 PHE A N 1
ATOM 592 C CA . PHE A 1 81 ? -5.548 -2.354 16.976 1.00 95.44 81 PHE A CA 1
ATOM 593 C C . PHE A 1 81 ? -4.276 -3.094 17.383 1.00 95.44 81 PHE A C 1
ATOM 595 O O . PHE A 1 81 ? -3.597 -3.685 16.547 1.00 95.44 81 PHE A O 1
ATOM 602 N N . VAL A 1 82 ? -3.977 -3.098 18.674 1.00 94.69 82 VAL A N 1
ATOM 603 C CA . VAL A 1 82 ? -2.865 -3.832 19.269 1.00 94.69 82 VAL A CA 1
ATOM 604 C C . VAL A 1 82 ? -3.440 -4.942 20.132 1.00 94.69 82 VAL A C 1
ATOM 606 O O . VAL A 1 82 ? -4.166 -4.679 21.091 1.00 94.69 82 VAL A O 1
ATOM 609 N N . ILE A 1 83 ? -3.136 -6.185 19.772 1.00 92.69 83 ILE A N 1
ATOM 610 C CA . ILE A 1 83 ? -3.568 -7.377 20.501 1.00 92.69 83 ILE A CA 1
ATOM 611 C C . ILE A 1 83 ? -2.431 -7.817 21.425 1.00 92.69 83 ILE A C 1
ATOM 613 O O . ILE A 1 83 ? -1.338 -8.121 20.951 1.00 92.69 83 ILE A O 1
ATOM 617 N N . SER A 1 84 ? -2.717 -7.903 22.725 1.00 90.62 84 SER A N 1
ATOM 618 C CA . SER A 1 84 ? -1.810 -8.408 23.761 1.00 90.62 84 SER A CA 1
ATOM 619 C C . SER A 1 84 ? -2.552 -9.433 24.623 1.00 90.62 84 SER A C 1
ATOM 621 O O . SER A 1 84 ? -3.262 -9.082 25.569 1.00 90.62 84 SER A O 1
ATOM 623 N N . GLY A 1 85 ? -2.408 -10.717 24.286 1.00 87.56 85 GLY A N 1
ATOM 624 C CA . GLY A 1 85 ? -3.183 -11.797 24.907 1.00 87.56 85 GLY A CA 1
ATOM 625 C C . GLY A 1 85 ? -4.684 -11.648 24.631 1.00 87.56 85 GLY A C 1
ATOM 626 O O . GLY A 1 85 ? -5.106 -11.644 23.476 1.00 87.56 85 GLY A O 1
ATOM 627 N N . GLU A 1 86 ? -5.487 -11.516 25.689 1.00 89.38 86 GLU A N 1
ATOM 628 C CA . GLU A 1 86 ? -6.945 -11.303 25.604 1.00 89.38 86 GLU A CA 1
ATOM 629 C C . GLU A 1 86 ? -7.355 -9.824 25.553 1.00 89.38 86 GLU A C 1
ATOM 631 O O . GLU A 1 86 ? -8.541 -9.517 25.415 1.00 89.38 86 GLU A O 1
ATOM 636 N N . ASN A 1 87 ? -6.396 -8.904 25.676 1.00 91.50 87 ASN A N 1
ATOM 637 C CA . ASN A 1 87 ? -6.656 -7.472 25.636 1.00 91.50 87 ASN A CA 1
ATOM 638 C C . ASN A 1 87 ? -6.401 -6.928 24.232 1.00 91.50 87 ASN A C 1
ATOM 640 O O . ASN A 1 87 ? -5.401 -7.257 23.589 1.00 91.50 87 ASN A O 1
ATOM 644 N N . VAL A 1 88 ? -7.298 -6.058 23.783 1.00 93.25 88 VAL A N 1
ATOM 645 C CA . VAL A 1 88 ? -7.195 -5.332 22.524 1.00 93.25 88 VAL A CA 1
ATOM 646 C C . VAL A 1 88 ? -7.287 -3.843 22.815 1.00 93.25 88 VAL A C 1
ATOM 648 O O . VAL A 1 88 ? -8.257 -3.359 23.397 1.00 93.25 88 VAL A O 1
ATOM 651 N N . GLU A 1 89 ? -6.276 -3.100 22.394 1.00 93.88 89 GLU A N 1
ATOM 652 C CA . GLU A 1 89 ? -6.251 -1.647 22.497 1.00 93.88 89 GLU A CA 1
ATOM 653 C C . GLU A 1 89 ? -6.307 -1.028 21.105 1.00 93.88 89 GLU A C 1
ATOM 655 O O . GLU A 1 89 ? -5.624 -1.481 20.193 1.00 93.88 89 GLU A O 1
ATOM 660 N N . LEU A 1 90 ? -7.096 0.027 20.936 1.00 94.19 90 LEU A N 1
ATOM 661 C CA . LEU A 1 90 ? -7.108 0.826 19.718 1.00 94.19 90 LEU A CA 1
ATOM 662 C C . LEU A 1 90 ? -6.298 2.094 19.955 1.00 94.19 90 LEU A C 1
ATOM 664 O O . LEU A 1 90 ? -6.625 2.888 20.839 1.00 94.19 90 LEU A O 1
ATOM 668 N N . TRP A 1 91 ? -5.277 2.305 19.140 1.00 93.12 91 TRP A N 1
ATOM 669 C CA . TRP A 1 91 ? -4.375 3.442 19.237 1.00 93.12 91 TRP A CA 1
ATOM 670 C C . TRP A 1 91 ? -4.523 4.361 18.035 1.00 93.12 91 TRP A C 1
ATOM 672 O O . TRP A 1 91 ? -4.593 3.903 16.899 1.00 93.12 91 TRP A O 1
ATOM 682 N N . GLN A 1 92 ? -4.552 5.665 18.292 1.00 90.62 92 GLN A N 1
ATOM 683 C CA . GLN A 1 92 ? -4.490 6.692 17.265 1.00 90.62 92 GLN A CA 1
ATOM 684 C C . GLN A 1 92 ? -3.069 6.784 16.711 1.00 90.62 92 GLN A C 1
ATOM 686 O O . GLN A 1 92 ? -2.109 6.934 17.473 1.00 90.62 92 GLN A O 1
ATOM 691 N N . VAL A 1 93 ? -2.956 6.781 15.388 1.00 88.50 93 VAL A N 1
ATOM 692 C CA . VAL A 1 93 ? -1.700 7.011 14.678 1.00 88.50 93 VAL A CA 1
ATOM 693 C C . VAL A 1 93 ? -1.629 8.482 14.280 1.00 88.50 93 VAL A C 1
ATOM 695 O O . VAL A 1 93 ? -2.548 9.014 13.659 1.00 88.50 93 VAL A O 1
ATOM 698 N N . LYS A 1 94 ? -0.537 9.144 14.661 1.00 83.12 94 LYS A N 1
ATOM 699 C CA . LYS A 1 94 ? -0.282 10.562 14.388 1.00 83.12 94 LYS A CA 1
ATOM 700 C C . LYS A 1 94 ? 1.044 10.747 13.660 1.00 83.12 94 LYS A C 1
ATOM 702 O O . LYS A 1 94 ? 1.927 9.894 13.766 1.00 83.12 94 LYS A O 1
ATOM 707 N N . ALA A 1 95 ? 1.180 11.869 12.961 1.00 78.44 95 ALA A N 1
ATOM 708 C C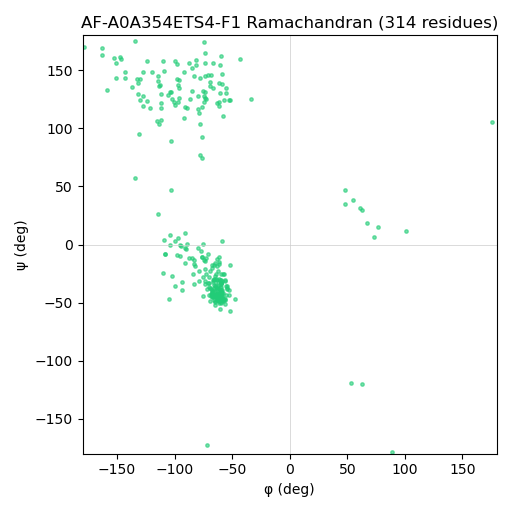A . ALA A 1 95 ? 2.436 12.297 12.351 1.00 78.44 95 ALA A CA 1
ATOM 709 C C . ALA A 1 95 ? 3.469 12.664 13.418 1.00 78.44 95 ALA A C 1
ATOM 711 O O . ALA A 1 95 ? 4.634 12.286 13.320 1.00 78.44 95 ALA A O 1
ATOM 712 N N . ASP A 1 96 ? 3.013 13.369 14.453 1.00 72.50 96 ASP A N 1
ATOM 713 C CA . ASP A 1 96 ? 3.829 13.865 15.554 1.00 72.50 96 ASP A CA 1
ATOM 714 C C . ASP A 1 96 ? 3.026 13.882 16.870 1.00 72.50 96 ASP A C 1
ATOM 716 O O . ASP A 1 96 ? 1.790 13.828 16.887 1.00 72.50 96 ASP A O 1
ATOM 720 N N . GLY A 1 97 ? 3.738 13.946 17.991 1.00 69.75 97 GLY A N 1
ATOM 721 C CA . GLY A 1 97 ? 3.181 14.004 19.334 1.00 69.75 97 GLY A CA 1
ATOM 722 C C . GLY A 1 97 ? 2.926 12.636 19.979 1.00 69.75 97 GLY A C 1
ATOM 723 O O . GLY A 1 97 ? 3.224 11.581 19.411 1.00 69.75 97 GLY A O 1
ATOM 724 N N . PRO A 1 98 ? 2.390 12.640 21.213 1.00 74.00 98 PRO A N 1
ATOM 725 C CA . PRO A 1 98 ? 2.207 11.421 21.986 1.00 74.00 98 PRO A CA 1
ATOM 726 C C . PRO A 1 98 ? 1.124 10.528 21.373 1.00 74.00 98 PRO A C 1
ATOM 728 O O . PRO A 1 98 ? 0.058 10.999 20.957 1.00 74.00 98 PRO A O 1
ATOM 731 N N . GLN A 1 99 ? 1.390 9.221 21.373 1.00 80.31 99 GLN A N 1
ATOM 732 C CA . GLN A 1 99 ? 0.417 8.200 20.994 1.00 80.31 99 GLN A CA 1
ATOM 733 C C . GLN A 1 99 ? -0.792 8.277 21.936 1.00 80.31 99 GLN A C 1
ATOM 735 O O . GLN A 1 99 ? -0.648 8.324 23.159 1.00 80.31 99 GLN A O 1
ATOM 740 N N . ARG A 1 100 ? -1.999 8.304 21.365 1.00 85.50 100 ARG A N 1
ATOM 741 C CA . ARG A 1 100 ? -3.251 8.386 22.125 1.00 85.50 100 ARG A CA 1
ATOM 742 C C . ARG A 1 100 ? -4.007 7.077 21.990 1.00 85.50 100 ARG A C 1
ATOM 744 O O . ARG A 1 100 ? -4.386 6.699 20.886 1.00 85.50 100 ARG A O 1
ATOM 751 N N . ARG A 1 101 ? -4.300 6.425 23.110 1.00 90.44 101 ARG A N 1
ATOM 752 C CA . ARG A 1 101 ? -5.228 5.292 23.128 1.00 90.44 101 ARG A CA 1
ATOM 753 C C . ARG A 1 101 ? -6.665 5.798 22.994 1.00 90.44 101 ARG A C 1
ATOM 755 O O . ARG A 1 101 ? -7.078 6.697 23.725 1.00 90.44 101 ARG A O 1
ATOM 762 N N . LEU A 1 102 ? -7.398 5.242 22.037 1.00 89.25 102 LEU A N 1
ATOM 763 C CA . LEU A 1 102 ? -8.785 5.585 21.716 1.00 89.25 102 LEU A CA 1
ATOM 764 C C . LEU A 1 102 ? -9.774 4.673 22.439 1.00 89.25 102 LEU A C 1
ATOM 766 O O . LEU A 1 102 ? -10.804 5.144 22.909 1.00 89.25 102 LEU A O 1
ATOM 770 N N . ALA A 1 103 ? -9.458 3.380 22.534 1.00 90.00 103 ALA A N 1
ATOM 771 C CA . ALA A 1 103 ? -10.307 2.395 23.190 1.00 90.00 103 ALA A CA 1
ATOM 772 C C . ALA A 1 103 ? -9.487 1.224 23.744 1.00 90.00 103 ALA A C 1
ATOM 774 O O . ALA A 1 103 ? -8.370 0.959 23.296 1.00 90.00 103 ALA A O 1
ATOM 775 N N . THR A 1 104 ? -10.081 0.505 24.690 1.00 92.38 104 THR A N 1
ATOM 776 C CA . THR A 1 104 ? -9.587 -0.770 25.214 1.00 92.38 104 THR A CA 1
ATOM 777 C C . THR A 1 104 ? -10.782 -1.706 25.346 1.00 92.38 104 THR A C 1
ATOM 779 O O . THR A 1 104 ? -11.832 -1.289 25.831 1.00 92.38 104 THR A O 1
ATOM 782 N N . ALA A 1 105 ? -10.630 -2.953 24.917 1.00 93.69 105 ALA A N 1
ATOM 783 C CA . ALA A 1 105 ? -11.641 -3.994 25.032 1.00 93.69 105 ALA A CA 1
ATOM 784 C C . ALA A 1 105 ? -10.976 -5.357 25.247 1.00 93.69 105 ALA A C 1
ATOM 786 O O . ALA A 1 105 ? -9.806 -5.551 24.911 1.00 93.69 105 ALA A O 1
ATOM 787 N N . ARG A 1 106 ? -11.726 -6.319 25.784 1.00 94.06 106 ARG A N 1
ATOM 788 C CA . ARG A 1 106 ? -11.335 -7.730 25.712 1.00 94.06 106 ARG A CA 1
ATOM 789 C C . ARG A 1 106 ? -11.738 -8.300 24.358 1.00 94.06 106 ARG A C 1
ATOM 791 O O . ARG A 1 106 ? -12.637 -7.776 23.702 1.00 94.06 106 ARG A O 1
ATOM 798 N N . VAL A 1 107 ? -11.104 -9.397 23.956 1.00 92.25 107 VAL A N 1
ATOM 799 C CA . VAL A 1 107 ? -11.436 -10.109 22.709 1.00 92.25 107 VAL A CA 1
ATOM 800 C C . VAL A 1 107 ? -12.930 -10.454 22.627 1.00 92.25 107 VAL A C 1
ATOM 802 O O . VAL A 1 107 ? -13.533 -10.282 21.569 1.00 92.25 107 VAL A O 1
ATOM 805 N N . ASP A 1 108 ? -13.537 -10.856 23.744 1.00 93.19 108 ASP A N 1
ATOM 806 C CA . ASP A 1 108 ? -14.962 -11.214 23.811 1.00 93.19 108 ASP A CA 1
ATOM 807 C C . ASP A 1 108 ? -15.901 -10.004 23.635 1.00 93.19 108 ASP A C 1
ATOM 809 O O . ASP A 1 108 ? -17.034 -10.156 23.181 1.00 93.19 108 ASP A O 1
ATOM 813 N N . ASP A 1 109 ? -15.415 -8.791 23.917 1.00 94.94 109 ASP A N 1
ATOM 814 C CA . ASP A 1 109 ? -16.188 -7.545 23.846 1.00 94.94 109 ASP A CA 1
ATOM 815 C C . ASP A 1 109 ? -16.040 -6.819 22.496 1.00 94.94 109 ASP A C 1
ATOM 817 O O . ASP A 1 109 ? -16.656 -5.771 22.275 1.00 94.94 109 ASP A O 1
ATOM 821 N N . LEU A 1 110 ? -15.241 -7.359 21.566 1.00 94.06 110 LEU A N 1
ATOM 822 C CA . LEU A 1 110 ? -14.966 -6.719 20.275 1.00 94.06 110 LEU A CA 1
ATOM 823 C C . LEU A 1 110 ? -16.235 -6.477 19.456 1.00 94.06 110 LEU A C 1
ATOM 825 O O . LEU A 1 110 ? -16.368 -5.420 18.845 1.00 94.06 110 LEU A O 1
ATOM 829 N N . ALA A 1 111 ? -17.187 -7.412 19.471 1.00 94.31 111 ALA A N 1
ATOM 830 C CA . ALA A 1 111 ? -18.446 -7.241 18.750 1.00 94.31 111 ALA A CA 1
ATOM 831 C C . ALA A 1 111 ? -19.226 -6.013 19.248 1.00 94.31 111 ALA A C 1
ATOM 833 O O . ALA A 1 111 ? -19.720 -5.211 18.456 1.00 94.31 111 ALA A O 1
ATOM 834 N N . THR A 1 112 ? -19.269 -5.820 20.567 1.00 95.12 112 THR A N 1
ATOM 835 C CA . THR A 1 112 ? -19.912 -4.663 21.196 1.00 95.12 112 THR A CA 1
ATOM 836 C C . THR A 1 112 ? -19.181 -3.367 20.850 1.00 95.12 112 THR A C 1
ATOM 838 O O . THR A 1 112 ? -19.824 -2.386 20.478 1.00 95.12 112 THR A O 1
ATOM 841 N N . LEU A 1 113 ? -17.843 -3.365 20.913 1.00 95.00 113 LEU A N 1
ATOM 842 C CA . LEU A 1 113 ? -17.025 -2.197 20.576 1.00 95.00 113 LEU A CA 1
ATOM 843 C C . LEU A 1 113 ? -17.260 -1.734 19.129 1.00 95.00 113 LEU A C 1
ATOM 845 O O . LEU A 1 113 ? -17.450 -0.542 18.881 1.00 95.00 113 LEU A O 1
ATOM 849 N N . PHE A 1 114 ? -17.273 -2.669 18.177 1.00 96.00 114 PHE A N 1
ATOM 850 C CA . PHE A 1 114 ? -17.516 -2.366 16.767 1.00 96.00 114 PHE A CA 1
ATOM 851 C C . PHE A 1 114 ? -18.945 -1.883 16.523 1.00 96.00 114 PHE A C 1
ATOM 853 O O . PHE A 1 114 ? -19.132 -0.882 15.833 1.00 96.00 114 PHE A O 1
ATOM 860 N N . ALA A 1 115 ? -19.947 -2.526 17.130 1.00 94.50 115 ALA A N 1
ATOM 861 C CA . ALA A 1 115 ? -21.342 -2.113 17.004 1.00 94.50 115 ALA A CA 1
ATOM 862 C C . ALA A 1 115 ? -21.571 -0.676 17.504 1.00 94.50 115 ALA A C 1
ATOM 864 O O . ALA A 1 115 ? -22.241 0.108 16.835 1.00 94.50 115 ALA A O 1
ATOM 865 N N . GLN A 1 116 ? -20.961 -0.300 18.633 1.00 94.12 116 GLN A N 1
ATOM 866 C CA . GLN A 1 116 ? -21.055 1.054 19.196 1.00 94.12 116 GLN A CA 1
ATOM 867 C C . GLN A 1 116 ? -20.415 2.130 18.307 1.00 94.12 116 GLN A C 1
ATOM 869 O O . GLN A 1 116 ? -20.821 3.288 18.358 1.00 94.12 116 GLN A O 1
ATOM 874 N N . ASN A 1 117 ? -19.425 1.762 17.489 1.00 93.38 117 ASN A N 1
ATOM 875 C CA . ASN A 1 117 ? -18.674 2.696 16.649 1.00 93.38 117 ASN A CA 1
ATOM 876 C C . ASN A 1 117 ? -18.977 2.560 15.147 1.00 93.38 117 ASN A C 1
ATOM 878 O O . ASN A 1 117 ? -18.371 3.266 14.339 1.00 93.38 117 ASN A O 1
ATOM 882 N N . ALA A 1 118 ? -19.918 1.697 14.751 1.00 92.25 118 ALA A N 1
ATOM 883 C CA . ALA A 1 118 ? -20.169 1.338 13.353 1.00 92.25 118 ALA A CA 1
ATOM 884 C C . ALA A 1 118 ? -20.459 2.552 12.448 1.00 92.25 118 ALA A C 1
ATOM 886 O O . ALA A 1 118 ? -20.001 2.605 11.305 1.00 92.25 118 ALA A O 1
ATOM 887 N N . GLU A 1 119 ? -21.152 3.572 12.962 1.00 90.50 119 GLU A N 1
ATOM 888 C CA . GLU A 1 119 ? -21.439 4.811 12.221 1.00 90.50 119 GLU A CA 1
ATOM 889 C C . GLU A 1 119 ? -20.181 5.614 11.851 1.00 90.50 119 GLU A C 1
ATOM 891 O O . GLU A 1 119 ? -20.153 6.273 10.810 1.00 90.50 119 GLU A O 1
ATOM 896 N N . HIS A 1 120 ? -19.123 5.523 12.660 1.00 89.88 120 HIS A N 1
ATOM 897 C CA . HIS A 1 120 ? -17.879 6.273 12.478 1.00 89.88 120 HIS A CA 1
ATOM 898 C C . HIS A 1 120 ? -16.752 5.420 11.883 1.00 89.88 120 HIS A C 1
ATOM 900 O O . HIS A 1 120 ? -15.855 5.958 11.235 1.00 89.88 120 HIS A O 1
ATOM 906 N N . TRP A 1 121 ? -16.779 4.102 12.100 1.00 94.56 121 TRP A N 1
ATOM 907 C CA . TRP A 1 121 ? -15.729 3.178 11.662 1.00 94.56 121 TRP A CA 1
ATOM 908 C C . TRP A 1 121 ? -16.019 2.506 10.322 1.00 94.56 121 TRP A C 1
ATOM 910 O O . TRP A 1 121 ? -15.123 1.876 9.779 1.00 94.56 121 TRP A O 1
ATOM 920 N N . ASN A 1 122 ? -17.226 2.631 9.760 1.00 93.94 122 ASN A N 1
ATOM 921 C CA . ASN A 1 122 ? -17.512 2.091 8.427 1.00 93.94 122 ASN A CA 1
ATOM 922 C C . ASN A 1 122 ? -16.613 2.735 7.346 1.00 93.94 122 ASN A C 1
ATOM 924 O O . ASN A 1 122 ? -16.192 3.894 7.485 1.00 93.94 122 ASN A O 1
ATOM 928 N N . PRO A 1 123 ? -16.361 2.041 6.219 1.00 93.94 123 PRO A N 1
ATOM 929 C CA . PRO A 1 123 ? -15.406 2.508 5.216 1.00 93.94 123 PRO A CA 1
ATOM 930 C C . PRO A 1 123 ? -15.759 3.874 4.621 1.00 93.94 123 PRO A C 1
ATOM 932 O O . PRO A 1 123 ? -14.857 4.656 4.334 1.00 93.94 123 PRO A O 1
ATOM 935 N N . LYS A 1 124 ? -17.049 4.213 4.476 1.00 89.62 124 LYS A N 1
ATOM 936 C CA . LYS A 1 124 ? -17.474 5.511 3.923 1.00 89.62 124 LYS A CA 1
ATOM 937 C C . LYS A 1 124 ? -17.142 6.669 4.863 1.00 89.62 124 LYS A C 1
ATOM 939 O O . LYS A 1 124 ? -16.700 7.716 4.391 1.00 89.62 124 LYS A O 1
ATOM 944 N N . ALA A 1 125 ? -17.366 6.494 6.165 1.00 88.06 125 ALA A N 1
ATOM 945 C CA . ALA A 1 125 ? -17.068 7.500 7.178 1.00 88.06 125 ALA A CA 1
ATOM 946 C C . ALA A 1 125 ? -15.560 7.762 7.264 1.00 88.06 125 ALA A C 1
ATOM 948 O O . ALA A 1 125 ? -15.131 8.913 7.153 1.00 88.06 125 ALA A O 1
ATOM 949 N N . VAL A 1 126 ? -14.757 6.695 7.344 1.00 89.75 126 VAL A N 1
ATOM 950 C CA . VAL A 1 126 ? -13.293 6.803 7.384 1.00 89.75 126 VAL A CA 1
ATOM 951 C C . VAL A 1 126 ? -12.752 7.418 6.092 1.00 89.75 126 VAL A C 1
ATOM 953 O O . VAL A 1 126 ? -11.957 8.353 6.150 1.00 89.75 126 VAL A O 1
ATOM 956 N N . HIS A 1 127 ? -13.218 6.965 4.923 1.00 87.00 127 HIS A N 1
ATOM 957 C CA . HIS A 1 127 ? -12.759 7.493 3.635 1.00 87.00 127 HIS A CA 1
ATOM 958 C C . HIS A 1 127 ? -13.042 8.988 3.503 1.00 87.00 127 HIS A C 1
ATOM 960 O O . HIS A 1 127 ? -12.160 9.767 3.150 1.00 87.00 127 HIS A O 1
ATOM 966 N N . ARG A 1 128 ? -14.267 9.405 3.845 1.00 80.88 128 ARG A N 1
ATOM 967 C CA . ARG A 1 128 ? -14.664 10.813 3.810 1.00 80.88 128 ARG A CA 1
ATOM 968 C C . ARG A 1 128 ? -13.774 11.657 4.710 1.00 80.88 128 ARG A C 1
ATOM 970 O O . ARG A 1 128 ? -13.326 12.714 4.288 1.00 80.88 128 ARG A O 1
ATOM 977 N N . ALA A 1 129 ? -13.503 11.193 5.922 1.00 79.88 129 ALA A N 1
ATOM 978 C CA . ALA A 1 129 ? -12.686 11.942 6.860 1.00 79.88 129 ALA A CA 1
ATOM 979 C C . ALA A 1 129 ? -11.204 12.007 6.442 1.00 79.88 129 ALA A C 1
ATOM 981 O O . ALA A 1 129 ? -10.551 13.007 6.719 1.00 79.88 129 ALA A O 1
ATOM 982 N N . LYS A 1 130 ? -10.692 11.010 5.704 1.00 79.62 130 LYS A N 1
ATOM 983 C CA . LYS A 1 130 ? -9.359 11.065 5.075 1.00 79.62 130 LYS A CA 1
ATOM 984 C C . LYS A 1 130 ? -9.305 11.959 3.829 1.00 79.62 130 LYS A C 1
ATOM 986 O O . LYS A 1 130 ? -8.247 12.500 3.529 1.00 79.62 130 LYS A O 1
ATOM 991 N N . ALA A 1 131 ? -10.419 12.121 3.114 1.00 70.19 131 ALA A N 1
ATOM 992 C CA . ALA A 1 131 ? -10.511 12.963 1.919 1.00 70.19 131 ALA A CA 1
ATOM 993 C C . ALA A 1 131 ? -10.726 14.460 2.227 1.00 70.19 131 ALA A C 1
ATOM 995 O O . ALA A 1 131 ? -10.521 15.3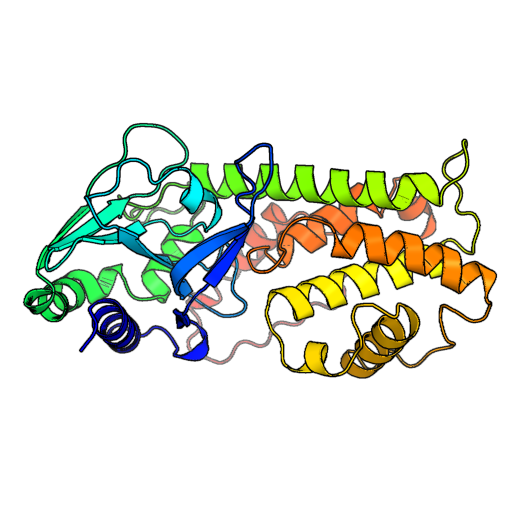07 1.358 1.00 70.19 131 ALA A O 1
ATOM 996 N N . ILE A 1 132 ? -11.168 14.815 3.440 1.00 56.44 132 ILE A N 1
ATOM 997 C CA . ILE A 1 132 ? -11.442 16.209 3.811 1.00 56.44 132 ILE A CA 1
ATOM 998 C C . ILE A 1 132 ? -10.131 16.951 4.125 1.00 56.44 132 ILE A C 1
ATOM 1000 O O . ILE A 1 132 ? -9.554 16.832 5.201 1.00 56.44 132 ILE A O 1
ATOM 1004 N N . THR A 1 133 ? -9.698 17.785 3.178 1.00 48.22 133 THR A N 1
ATOM 1005 C CA . THR A 1 133 ? -8.758 18.906 3.377 1.00 48.22 133 THR A CA 1
ATOM 1006 C C . THR A 1 133 ? -9.425 19.988 4.265 1.00 48.22 133 THR A C 1
ATOM 1008 O O . THR A 1 133 ? -10.656 20.086 4.242 1.00 48.22 133 THR A O 1
ATOM 1011 N N . PRO A 1 134 ? -8.685 20.859 4.991 1.00 42.41 134 PRO A N 1
ATOM 1012 C CA . PRO A 1 134 ? -9.154 21.655 6.151 1.00 42.41 134 PRO A CA 1
ATOM 1013 C C . PRO A 1 134 ? -10.337 22.632 5.973 1.00 42.41 134 PRO A C 1
ATOM 1015 O O . PRO A 1 134 ? -10.668 23.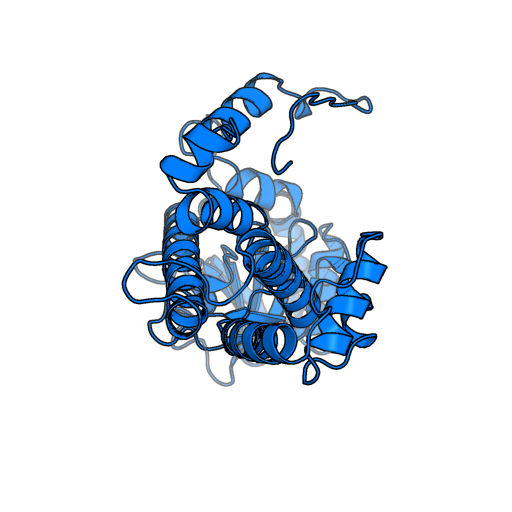359 6.903 1.00 42.41 134 PRO A O 1
ATOM 1018 N N . GLN A 1 135 ? -10.972 22.711 4.802 1.00 38.19 135 GLN A N 1
ATOM 1019 C CA . GLN A 1 135 ? -12.000 23.708 4.471 1.00 38.19 135 GLN A CA 1
ATOM 1020 C C . GLN A 1 135 ? -13.403 23.115 4.229 1.00 38.19 135 GLN A C 1
ATOM 1022 O O . GLN A 1 135 ? -14.194 23.683 3.475 1.00 38.19 135 GLN A O 1
ATOM 1027 N N . ALA A 1 136 ? -13.746 21.958 4.802 1.00 37.81 136 ALA A N 1
ATOM 1028 C CA . ALA A 1 136 ? -15.134 21.483 4.809 1.00 37.81 136 ALA A CA 1
ATOM 1029 C C . ALA A 1 136 ? -15.774 21.730 6.191 1.00 37.81 136 ALA A C 1
ATOM 1031 O O . ALA A 1 136 ? -15.237 21.259 7.191 1.00 37.81 136 ALA A O 1
ATOM 1032 N N . PRO A 1 137 ? -16.920 22.431 6.280 1.00 34.41 137 PRO A N 1
ATOM 1033 C CA . PRO A 1 137 ? -17.684 22.519 7.515 1.00 34.41 137 PRO A CA 1
ATOM 1034 C C . PRO A 1 137 ? -18.436 21.197 7.701 1.00 34.41 137 PRO A C 1
ATOM 1036 O O . PRO A 1 137 ? -19.512 20.982 7.148 1.00 34.41 137 PRO A O 1
ATOM 1039 N N . GLY A 1 138 ? -17.809 20.279 8.426 1.00 42.59 138 GLY A N 1
ATOM 1040 C CA . GLY A 1 138 ? -18.334 18.960 8.753 1.00 42.59 138 GLY A CA 1
ATOM 1041 C C . GLY A 1 138 ? -17.259 18.200 9.511 1.00 42.59 138 GLY A C 1
ATOM 1042 O O . GLY A 1 138 ? -16.255 17.837 8.910 1.00 42.59 138 GLY A O 1
ATOM 1043 N N . GLY A 1 139 ? -17.458 18.063 10.824 1.00 42.62 139 GLY A N 1
ATOM 1044 C CA . GLY A 1 139 ? -16.469 17.648 11.822 1.00 42.62 139 GLY A CA 1
ATOM 1045 C C . GLY A 1 139 ? -15.426 16.642 11.338 1.00 42.62 139 GLY A C 1
ATOM 1046 O O . GLY A 1 139 ? -15.756 15.563 10.847 1.00 42.62 139 GLY A O 1
ATOM 1047 N N . GLN A 1 140 ? -14.160 17.008 11.523 1.00 45.06 140 GLN A N 1
ATOM 1048 C CA . GLN A 1 140 ? -13.043 16.074 11.497 1.00 45.06 140 GLN A CA 1
ATOM 1049 C C . GLN A 1 140 ? -13.335 14.966 12.519 1.00 45.06 140 GLN A C 1
ATOM 1051 O O . GLN A 1 140 ? -13.698 15.260 13.657 1.00 45.06 140 GLN A O 1
ATOM 1056 N N . LEU A 1 141 ? -13.211 13.695 12.130 1.00 53.91 141 LEU A N 1
ATOM 1057 C CA . LEU A 1 141 ? -13.168 12.628 13.128 1.00 53.91 141 LEU A CA 1
ATOM 1058 C C . LEU A 1 141 ? -11.917 12.867 13.981 1.00 53.91 141 LEU A C 1
ATOM 1060 O O . LEU A 1 141 ? -10.813 12.888 13.438 1.00 53.91 141 LEU A O 1
ATOM 1064 N N . ASP A 1 142 ? -12.092 13.027 15.296 1.00 55.12 142 ASP A N 1
ATOM 1065 C CA . ASP A 1 142 ? -11.055 13.420 16.274 1.00 55.12 142 ASP A CA 1
ATOM 1066 C C . ASP A 1 142 ? -9.766 12.577 16.230 1.00 55.12 142 ASP A C 1
ATOM 1068 O O . ASP A 1 142 ? -8.729 12.968 16.775 1.00 55.12 142 ASP A O 1
ATOM 1072 N N . PHE A 1 143 ? -9.817 11.397 15.607 1.00 65.81 143 PHE A N 1
ATOM 1073 C CA . PHE A 1 143 ? -8.692 10.479 15.531 1.00 65.81 143 PHE A CA 1
ATOM 1074 C C . PHE A 1 143 ? -7.885 10.536 14.217 1.00 65.81 143 PHE A C 1
ATOM 1076 O O . PHE A 1 143 ? -6.810 9.945 14.161 1.00 65.81 143 PHE A O 1
ATOM 1083 N N . ILE A 1 144 ? -8.325 11.248 13.174 1.00 65.81 144 ILE A N 1
ATOM 1084 C CA . ILE A 1 144 ? -7.572 11.330 11.908 1.00 65.81 144 ILE A CA 1
ATOM 1085 C C . ILE A 1 144 ? -6.611 12.519 11.932 1.00 65.81 144 ILE A C 1
ATOM 1087 O O . ILE A 1 144 ? -7.030 13.677 11.994 1.00 65.81 144 ILE A O 1
ATOM 1091 N N . ASP A 1 145 ? -5.318 12.218 11.827 1.00 70.00 145 ASP A N 1
ATOM 1092 C CA . ASP A 1 145 ? -4.259 13.209 11.665 1.00 70.00 145 ASP A CA 1
ATOM 1093 C C . ASP A 1 145 ? -3.967 13.450 10.175 1.00 70.00 145 ASP A C 1
ATOM 1095 O O . ASP A 1 145 ? -3.399 12.605 9.483 1.00 70.00 145 ASP A O 1
ATOM 1099 N N . ILE A 1 146 ? -4.359 14.623 9.672 1.00 65.44 146 ILE A N 1
ATOM 1100 C CA . ILE A 1 146 ? -4.117 15.032 8.280 1.00 65.44 146 ILE A CA 1
ATOM 1101 C C . ILE A 1 146 ? -2.614 15.219 8.013 1.00 65.44 146 ILE A C 1
ATOM 1103 O O . ILE A 1 146 ? -2.152 14.947 6.903 1.00 65.44 146 ILE A O 1
ATOM 1107 N N . GLY A 1 147 ? -1.834 15.623 9.022 1.00 73.31 147 GLY A N 1
ATOM 1108 C CA . GLY A 1 147 ? -0.385 15.787 8.903 1.00 73.31 147 GLY A CA 1
ATOM 1109 C C . GLY A 1 147 ? 0.321 14.480 8.548 1.00 73.31 147 GLY A C 1
ATOM 1110 O O . GLY A 1 147 ? 1.321 14.499 7.834 1.00 73.31 147 GLY A O 1
ATOM 1111 N N . LEU A 1 148 ? -0.241 13.337 8.958 1.00 83.06 148 LEU A N 1
ATOM 1112 C CA . LEU A 1 148 ? 0.338 12.023 8.678 1.00 83.06 148 LEU A CA 1
ATOM 1113 C C . LEU A 1 148 ? 0.274 11.705 7.183 1.00 83.06 148 LEU A C 1
ATOM 1115 O O . LEU A 1 148 ? 1.236 11.197 6.619 1.00 83.06 148 LEU A O 1
ATOM 1119 N N . MET A 1 149 ? -0.839 12.047 6.530 1.00 85.12 149 MET A N 1
ATOM 1120 C CA . MET A 1 149 ? -1.026 11.823 5.095 1.00 85.12 149 MET A CA 1
ATOM 1121 C C . MET A 1 149 ? -0.010 12.616 4.268 1.00 85.12 149 MET A C 1
ATOM 1123 O O . MET A 1 149 ? 0.603 12.067 3.358 1.00 85.12 149 MET A O 1
ATOM 1127 N N . VAL A 1 150 ? 0.183 13.891 4.623 1.00 83.25 150 VAL A N 1
ATOM 1128 C CA . VAL A 1 150 ? 1.129 14.793 3.951 1.00 83.25 150 VAL A CA 1
ATOM 1129 C C . VAL A 1 150 ? 2.571 14.331 4.165 1.00 83.25 150 VAL A C 1
ATOM 1131 O O . VAL A 1 150 ? 3.359 14.351 3.224 1.00 83.25 150 VAL A O 1
ATOM 1134 N N . ALA A 1 151 ? 2.908 13.877 5.377 1.00 85.62 151 ALA A N 1
ATOM 1135 C CA . ALA A 1 151 ? 4.234 13.350 5.684 1.00 85.62 151 ALA A CA 1
ATOM 1136 C C . ALA A 1 151 ? 4.549 12.080 4.876 1.00 85.62 151 ALA A C 1
ATOM 1138 O O . ALA A 1 151 ? 5.605 12.002 4.253 1.00 85.62 151 ALA A O 1
ATOM 1139 N N . ILE A 1 152 ? 3.620 11.115 4.834 1.00 89.12 152 ILE A N 1
ATOM 1140 C CA . ILE A 1 152 ? 3.795 9.884 4.049 1.00 89.12 152 ILE A CA 1
ATOM 1141 C C . ILE A 1 152 ? 3.937 10.217 2.562 1.00 89.12 152 ILE A C 1
ATOM 1143 O O . ILE A 1 152 ? 4.863 9.731 1.926 1.00 89.12 152 ILE A O 1
ATOM 1147 N N . GLU A 1 153 ? 3.062 11.066 2.017 1.00 88.56 153 GLU A N 1
ATOM 1148 C CA . GLU A 1 153 ? 3.115 11.488 0.611 1.00 88.56 153 GLU A CA 1
ATOM 1149 C C . GLU A 1 153 ? 4.465 12.118 0.243 1.00 88.56 153 GLU A C 1
ATOM 1151 O O . GLU A 1 153 ? 5.081 11.730 -0.750 1.00 88.56 153 GLU A O 1
ATOM 1156 N N . GLY A 1 154 ? 4.953 13.054 1.064 1.00 85.94 154 GLY A N 1
ATOM 1157 C CA . GLY A 1 154 ? 6.244 13.703 0.846 1.00 85.94 154 GLY A CA 1
ATOM 1158 C C . GLY A 1 154 ? 7.402 12.705 0.795 1.00 85.94 154 GLY A C 1
ATOM 1159 O O . GLY A 1 154 ? 8.196 12.733 -0.145 1.00 85.94 154 GLY A O 1
ATOM 1160 N N . GLU A 1 155 ? 7.463 11.783 1.755 1.00 89.31 155 GLU A N 1
ATOM 1161 C CA . GLU A 1 155 ? 8.528 10.776 1.814 1.00 89.31 155 GLU A CA 1
ATOM 1162 C C . GLU A 1 155 ? 8.426 9.721 0.704 1.00 89.31 155 GLU A C 1
ATOM 1164 O O . GLU A 1 155 ? 9.448 9.312 0.147 1.00 89.31 155 GLU A O 1
ATOM 1169 N N . VAL A 1 156 ? 7.210 9.311 0.314 1.00 89.62 156 VAL A N 1
ATOM 1170 C CA . VAL A 1 156 ? 7.001 8.438 -0.855 1.00 89.62 156 VAL A CA 1
ATOM 1171 C C . VAL A 1 156 ? 7.586 9.094 -2.104 1.00 89.62 156 VAL A C 1
ATOM 1173 O O . VAL A 1 156 ? 8.349 8.450 -2.824 1.00 89.62 156 VAL A O 1
ATOM 1176 N N . HIS A 1 157 ? 7.286 10.373 -2.346 1.00 87.00 157 HIS A N 1
ATOM 1177 C CA . HIS A 1 157 ? 7.807 11.093 -3.508 1.00 87.00 157 HIS A CA 1
ATOM 1178 C C . HIS A 1 157 ? 9.335 11.187 -3.501 1.00 87.00 157 HIS A C 1
ATOM 1180 O O . HIS A 1 157 ? 9.960 10.903 -4.522 1.00 87.00 157 HIS A O 1
ATOM 1186 N N . VAL A 1 158 ? 9.940 11.536 -2.361 1.00 87.38 158 VAL A N 1
ATOM 1187 C CA . VAL A 1 158 ? 11.402 11.629 -2.225 1.00 87.38 158 VAL A CA 1
ATOM 1188 C C . VAL A 1 158 ? 12.065 10.283 -2.516 1.00 87.38 158 VAL A C 1
ATOM 1190 O O . VAL A 1 158 ? 12.994 10.214 -3.321 1.00 87.38 158 VAL A O 1
ATOM 1193 N N . LYS A 1 159 ? 11.577 9.198 -1.906 1.00 88.69 159 LYS A N 1
ATOM 1194 C CA . LYS A 1 159 ? 12.179 7.868 -2.069 1.00 88.69 159 LYS A CA 1
ATOM 1195 C C . LYS A 1 159 ? 11.978 7.301 -3.471 1.00 88.69 159 LYS A C 1
ATOM 1197 O O . LYS A 1 159 ? 12.892 6.666 -3.993 1.00 88.69 159 LYS A O 1
ATOM 1202 N N . LEU A 1 160 ? 10.823 7.535 -4.097 1.00 86.88 160 LEU A N 1
ATOM 1203 C CA . LEU A 1 160 ? 10.582 7.123 -5.481 1.00 86.88 160 LEU A CA 1
ATOM 1204 C C . LEU A 1 160 ? 11.467 7.894 -6.469 1.00 86.88 160 LEU A C 1
ATOM 1206 O O . LEU A 1 160 ? 12.084 7.270 -7.331 1.00 86.88 160 LEU A O 1
ATOM 1210 N N . ASP A 1 161 ? 11.582 9.218 -6.331 1.00 83.44 161 ASP A N 1
ATOM 1211 C CA . ASP A 1 161 ? 12.477 10.024 -7.173 1.00 83.44 161 ASP A CA 1
ATOM 1212 C C . ASP A 1 161 ? 13.940 9.587 -6.994 1.00 83.44 161 ASP A C 1
ATOM 1214 O O . ASP A 1 161 ? 14.649 9.362 -7.978 1.00 83.44 161 ASP A O 1
ATOM 1218 N N . GLN A 1 162 ? 14.376 9.361 -5.750 1.00 86.25 162 GLN A N 1
ATOM 1219 C CA . GLN A 1 162 ? 15.715 8.856 -5.456 1.00 86.25 162 GLN A CA 1
ATOM 1220 C C . GLN A 1 162 ? 15.964 7.476 -6.082 1.00 86.25 162 GLN A C 1
ATOM 1222 O O . GLN A 1 162 ? 16.991 7.292 -6.739 1.00 86.25 162 GLN A O 1
ATOM 1227 N N . LEU A 1 163 ? 15.034 6.528 -5.921 1.00 88.50 163 LEU A N 1
ATOM 1228 C CA . LEU A 1 163 ? 15.121 5.183 -6.496 1.00 88.50 163 LEU A CA 1
ATOM 1229 C C . LEU A 1 163 ? 15.300 5.241 -8.015 1.00 88.50 163 LEU A C 1
ATOM 1231 O O . LEU A 1 163 ? 16.170 4.570 -8.574 1.00 88.50 163 LEU A O 1
ATOM 1235 N N . LEU A 1 164 ? 14.492 6.061 -8.685 1.00 84.25 164 LEU A N 1
ATOM 1236 C CA . LEU A 1 164 ? 14.535 6.207 -10.133 1.00 84.25 164 LEU A CA 1
ATOM 1237 C C . LEU A 1 164 ? 15.830 6.859 -10.603 1.00 84.25 164 LEU A C 1
ATOM 1239 O O . LEU A 1 164 ? 16.463 6.349 -11.524 1.00 84.25 164 LEU A O 1
ATOM 1243 N N . ARG A 1 165 ? 16.273 7.940 -9.954 1.00 82.94 165 ARG A N 1
ATOM 1244 C CA . ARG A 1 165 ? 17.548 8.593 -10.286 1.00 82.94 165 ARG A CA 1
ATOM 1245 C C . ARG A 1 165 ? 18.728 7.648 -10.115 1.00 82.94 165 ARG A C 1
ATOM 1247 O O . ARG A 1 165 ? 19.578 7.583 -10.997 1.00 82.94 165 ARG A O 1
ATOM 1254 N N . GLN A 1 166 ? 18.777 6.916 -9.004 1.00 86.88 166 GLN A N 1
ATOM 1255 C CA . GLN A 1 166 ? 19.835 5.944 -8.734 1.00 86.88 166 GLN A CA 1
ATOM 1256 C C . GLN A 1 166 ? 19.838 4.835 -9.784 1.00 86.88 166 GLN A C 1
ATOM 1258 O O . GLN A 1 166 ? 20.876 4.576 -10.387 1.00 86.88 166 GLN A O 1
ATOM 1263 N N . THR A 1 167 ? 18.672 4.257 -10.067 1.00 87.31 167 THR A N 1
ATOM 1264 C CA . THR A 1 167 ? 18.522 3.204 -11.077 1.00 87.31 167 THR A CA 1
ATOM 1265 C C . THR A 1 167 ? 18.928 3.682 -12.473 1.00 87.31 167 THR A C 1
ATOM 1267 O O . THR A 1 167 ? 19.608 2.969 -13.204 1.00 87.31 167 THR A O 1
ATOM 1270 N N . LEU A 1 168 ? 18.543 4.901 -12.856 1.00 83.00 168 LEU A N 1
ATOM 1271 C CA . LEU A 1 168 ? 18.838 5.435 -14.185 1.00 83.00 168 LEU A CA 1
ATOM 1272 C C . LEU A 1 168 ? 20.280 5.948 -14.315 1.00 83.00 168 LEU A C 1
ATOM 1274 O O . LEU A 1 168 ? 20.809 6.006 -15.421 1.00 83.00 168 LEU A O 1
ATOM 1278 N N . SER A 1 169 ? 20.949 6.292 -13.212 1.00 82.75 169 SER A N 1
ATOM 1279 C CA . SER A 1 169 ? 22.309 6.849 -13.243 1.00 82.75 169 SER A CA 1
ATOM 1280 C C . SER A 1 169 ? 23.347 5.938 -13.906 1.00 82.75 169 SER A C 1
ATOM 1282 O O . SER A 1 169 ? 24.262 6.447 -14.548 1.00 82.75 169 SER A O 1
ATOM 1284 N N . GLY A 1 170 ? 23.188 4.613 -13.809 1.00 79.19 170 GLY A N 1
ATOM 1285 C CA . GLY A 1 170 ? 24.090 3.642 -14.442 1.00 79.19 170 GLY A CA 1
ATOM 1286 C C . GLY A 1 170 ? 23.925 3.544 -15.963 1.00 79.19 170 GLY A C 1
ATOM 1287 O O . GLY A 1 170 ? 24.851 3.160 -16.677 1.00 79.19 170 GLY A O 1
ATOM 1288 N N . VAL A 1 171 ? 22.767 3.963 -16.484 1.00 82.44 171 VAL A N 1
ATOM 1289 C CA . VAL A 1 171 ? 22.397 3.797 -17.900 1.00 82.44 171 VAL A CA 1
ATOM 1290 C C . VAL A 1 171 ? 22.403 5.104 -18.701 1.00 82.44 171 VAL A C 1
ATOM 1292 O O . VAL A 1 171 ? 22.291 5.071 -19.934 1.00 82.44 171 VAL A O 1
ATOM 1295 N N . LEU A 1 172 ? 22.566 6.242 -18.020 1.00 78.25 172 LEU A N 1
ATOM 1296 C CA . LEU A 1 172 ? 22.706 7.578 -18.603 1.00 78.25 172 LEU A CA 1
ATOM 1297 C C . LEU A 1 172 ? 24.189 7.994 -18.692 1.00 78.25 172 LEU A C 1
ATOM 1299 O O . LEU A 1 172 ? 24.987 7.704 -17.806 1.00 78.25 172 LEU A O 1
ATOM 1303 N N . ASP A 1 173 ? 24.572 8.690 -19.767 1.00 76.56 173 ASP A N 1
ATOM 1304 C CA . ASP A 1 173 ? 25.912 9.266 -19.932 1.00 76.56 173 ASP A CA 1
ATOM 1305 C C . ASP A 1 173 ? 26.121 10.518 -19.049 1.00 76.56 173 ASP A C 1
ATOM 1307 O O . ASP A 1 173 ? 25.194 11.044 -18.433 1.00 76.56 173 ASP A O 1
ATOM 1311 N N . ALA A 1 174 ? 27.347 11.056 -19.020 1.00 70.00 174 ALA A N 1
ATOM 1312 C CA . ALA A 1 174 ? 27.684 12.264 -18.250 1.00 70.00 174 ALA A CA 1
ATOM 1313 C C . ALA A 1 174 ? 26.905 13.532 -18.670 1.00 70.00 174 ALA A C 1
ATOM 1315 O O . ALA A 1 174 ? 26.983 14.558 -17.996 1.00 70.00 174 ALA A O 1
ATOM 1316 N N . ARG A 1 175 ? 26.185 13.487 -19.799 1.00 65.00 175 ARG A N 1
ATOM 1317 C CA . ARG A 1 175 ? 25.306 14.550 -20.304 1.00 65.00 175 ARG A CA 1
ATOM 1318 C C . ARG A 1 175 ? 23.822 14.220 -20.083 1.00 65.00 175 ARG A C 1
ATOM 1320 O O . ARG A 1 175 ? 22.975 14.939 -20.603 1.00 65.00 175 ARG A O 1
ATOM 1327 N N . GLY A 1 176 ? 23.507 13.149 -19.349 1.00 64.50 176 GLY A N 1
ATOM 1328 C CA . GLY A 1 176 ? 22.145 12.698 -19.064 1.00 64.50 176 GLY A CA 1
ATOM 1329 C C . GLY A 1 176 ? 21.461 11.979 -20.227 1.00 64.50 176 GLY A C 1
ATOM 1330 O O . GLY A 1 176 ? 20.241 11.836 -20.211 1.00 64.50 176 GLY A O 1
ATOM 1331 N N . ARG A 1 177 ? 22.204 11.543 -21.253 1.00 67.25 177 ARG A N 1
ATOM 1332 C CA . ARG A 1 177 ? 21.628 10.872 -22.425 1.00 67.25 177 ARG A CA 1
ATOM 1333 C C . ARG A 1 177 ? 21.709 9.355 -22.277 1.00 67.25 177 ARG A C 1
ATOM 1335 O O . ARG A 1 177 ? 22.765 8.843 -21.909 1.00 67.25 177 ARG A O 1
ATOM 1342 N N . PRO A 1 178 ? 20.633 8.622 -22.587 1.00 71.12 178 PRO A N 1
ATOM 1343 C CA . PRO A 1 178 ? 20.629 7.175 -22.461 1.00 71.12 178 PRO A CA 1
ATOM 1344 C C . PRO A 1 178 ? 21.544 6.505 -23.485 1.00 71.12 178 PRO A C 1
ATOM 1346 O O . PRO A 1 178 ? 21.665 6.934 -24.631 1.00 71.12 178 PRO A O 1
ATOM 1349 N N . ASN A 1 179 ? 22.155 5.398 -23.066 1.00 74.56 179 ASN A N 1
ATOM 1350 C CA . ASN A 1 179 ? 23.000 4.552 -23.916 1.00 74.56 179 ASN A CA 1
ATOM 1351 C C . ASN A 1 179 ? 22.206 3.679 -24.914 1.00 74.56 179 ASN A C 1
ATOM 1353 O O . ASN A 1 179 ? 22.798 2.896 -25.666 1.00 74.56 179 ASN A O 1
ATOM 1357 N N . ILE A 1 180 ? 20.877 3.797 -24.890 1.00 81.19 180 ILE A N 1
ATOM 1358 C CA . ILE A 1 180 ? 19.894 3.199 -25.800 1.00 81.19 180 ILE A CA 1
ATOM 1359 C C . ILE A 1 180 ? 18.878 4.269 -26.202 1.00 81.19 180 ILE A C 1
ATOM 1361 O O . ILE A 1 180 ? 18.910 5.384 -25.688 1.00 81.19 180 ILE A O 1
ATOM 1365 N N . ASP A 1 181 ? 17.960 3.924 -27.103 1.00 78.94 181 ASP A N 1
ATOM 1366 C CA . ASP A 1 181 ? 16.838 4.793 -27.452 1.00 78.94 181 ASP A CA 1
ATOM 1367 C C . ASP A 1 181 ? 16.081 5.248 -26.186 1.00 78.94 181 ASP A C 1
ATOM 1369 O O . ASP A 1 181 ? 15.639 4.431 -25.371 1.00 78.94 181 ASP A O 1
ATOM 1373 N N . ALA A 1 182 ? 15.952 6.567 -26.018 1.00 71.56 182 ALA A N 1
ATOM 1374 C CA . ALA A 1 182 ? 15.338 7.176 -24.843 1.00 71.56 182 ALA A CA 1
ATOM 1375 C C . ALA A 1 182 ? 13.879 6.751 -24.656 1.00 71.56 182 ALA A C 1
ATOM 1377 O O . ALA A 1 182 ? 13.440 6.524 -23.530 1.00 71.56 182 ALA A O 1
ATOM 1378 N N . ARG A 1 183 ? 13.139 6.580 -25.757 1.00 72.81 183 ARG A N 1
ATOM 1379 C CA . ARG A 1 183 ? 11.751 6.121 -25.733 1.00 72.81 183 ARG A CA 1
ATOM 1380 C C . ARG A 1 183 ? 11.666 4.683 -25.239 1.00 72.81 183 ARG A C 1
ATOM 1382 O O . ARG A 1 183 ? 10.771 4.375 -24.458 1.00 72.81 183 ARG A O 1
ATOM 1389 N N . VAL A 1 184 ? 12.598 3.825 -25.656 1.00 79.88 184 VAL A N 1
ATOM 1390 C CA . VAL A 1 184 ? 12.667 2.429 -25.199 1.00 79.88 184 VAL A CA 1
ATOM 1391 C C . VAL A 1 184 ? 12.965 2.360 -23.705 1.00 79.88 184 VAL A C 1
ATOM 1393 O O . VAL A 1 184 ? 12.234 1.691 -22.977 1.00 79.88 184 VAL A O 1
ATOM 1396 N N . LEU A 1 185 ? 13.990 3.083 -23.237 1.00 80.69 185 LEU A N 1
ATOM 1397 C CA . LEU A 1 185 ? 14.342 3.136 -21.815 1.00 80.69 185 LEU A CA 1
ATOM 1398 C C . LEU A 1 185 ? 13.162 3.619 -20.968 1.00 80.69 185 LEU A C 1
ATOM 1400 O O . LEU A 1 185 ? 12.822 3.007 -19.957 1.00 80.69 185 LEU A O 1
ATOM 1404 N N . PHE A 1 186 ? 12.517 4.697 -21.407 1.00 75.31 186 PHE A N 1
ATOM 1405 C CA . PHE A 1 186 ? 11.370 5.290 -20.735 1.00 75.31 186 PHE A CA 1
ATOM 1406 C C . PHE A 1 186 ? 10.209 4.298 -20.640 1.00 75.31 186 PHE A C 1
ATOM 1408 O O . PHE A 1 186 ? 9.761 3.971 -19.544 1.00 75.31 186 PHE A O 1
ATOM 1415 N N . GLN A 1 187 ? 9.760 3.752 -21.774 1.00 78.81 187 GLN A N 1
ATOM 1416 C CA . GLN A 1 187 ? 8.641 2.807 -21.815 1.00 78.81 187 GLN A CA 1
ATOM 1417 C C . GLN A 1 187 ? 8.913 1.548 -20.986 1.00 78.81 187 GLN A C 1
ATOM 1419 O O . GLN A 1 187 ? 8.018 1.084 -20.279 1.00 78.81 187 GLN A O 1
ATOM 1424 N N . ALA A 1 188 ? 10.140 1.022 -21.031 1.00 86.19 188 ALA A N 1
ATOM 1425 C CA . ALA A 1 188 ? 10.539 -0.118 -20.215 1.00 86.19 188 ALA A CA 1
ATOM 1426 C C . ALA A 1 188 ? 10.505 0.220 -18.720 1.00 86.19 188 ALA A C 1
ATOM 1428 O O . ALA A 1 188 ? 9.950 -0.541 -17.936 1.00 86.19 188 ALA A O 1
ATOM 1429 N N . THR A 1 189 ? 11.007 1.393 -18.329 1.00 84.50 189 THR A N 1
ATOM 1430 C CA . THR A 1 189 ? 10.985 1.855 -16.934 1.00 84.50 189 THR A CA 1
ATOM 1431 C C . THR A 1 189 ? 9.555 1.920 -16.382 1.00 84.50 189 THR A C 1
ATOM 1433 O O . THR A 1 189 ? 9.306 1.441 -15.278 1.00 84.50 189 THR A O 1
ATOM 1436 N N . PHE A 1 190 ? 8.579 2.401 -17.163 1.00 79.69 190 PHE A N 1
ATOM 1437 C CA . PHE A 1 190 ? 7.164 2.373 -16.752 1.00 79.69 190 PHE A CA 1
ATOM 1438 C C . PHE A 1 190 ? 6.607 0.970 -16.603 1.00 79.69 190 PHE A C 1
ATOM 1440 O O . PHE A 1 190 ? 5.909 0.674 -15.633 1.00 79.69 190 PHE A O 1
ATOM 1447 N N . ARG A 1 191 ? 6.925 0.102 -17.560 1.00 86.38 191 ARG A N 1
ATOM 1448 C CA . ARG A 1 191 ? 6.532 -1.306 -17.519 1.00 86.38 191 ARG A CA 1
ATOM 1449 C C . ARG A 1 191 ? 7.107 -1.994 -16.282 1.00 86.38 191 ARG A C 1
ATOM 1451 O O . ARG A 1 191 ? 6.384 -2.723 -15.616 1.00 86.38 191 ARG A O 1
ATOM 1458 N N . PHE A 1 192 ? 8.342 -1.681 -15.902 1.00 90.62 192 PHE A N 1
ATOM 1459 C CA . PHE A 1 192 ? 8.967 -2.174 -14.677 1.00 90.62 192 PHE A CA 1
ATOM 1460 C C . PHE A 1 192 ? 8.309 -1.648 -13.406 1.00 90.62 192 PHE A C 1
ATOM 1462 O O . PHE A 1 192 ? 8.036 -2.438 -12.506 1.00 90.62 192 PHE A O 1
ATOM 1469 N N . LEU A 1 193 ? 7.984 -0.355 -13.329 1.00 87.88 193 LEU A N 1
ATOM 1470 C CA . LEU A 1 193 ? 7.232 0.185 -12.192 1.00 87.88 193 LEU A CA 1
ATOM 1471 C C . LEU A 1 193 ? 5.874 -0.517 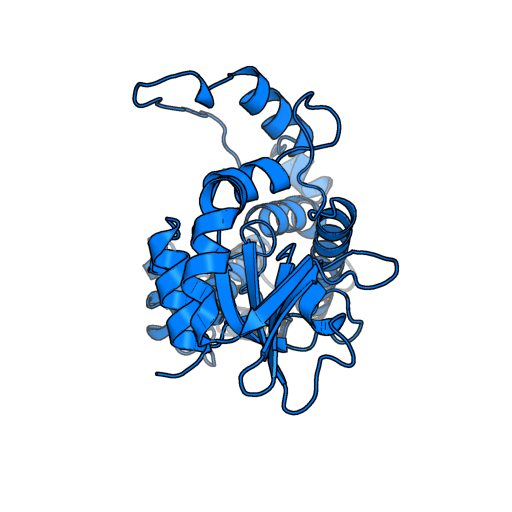-12.052 1.00 87.88 193 LEU A C 1
ATOM 1473 O O . LEU A 1 193 ? 5.535 -0.987 -10.969 1.00 87.88 193 LEU A O 1
ATOM 1477 N N . ALA A 1 194 ? 5.127 -0.661 -13.150 1.00 86.38 194 ALA A N 1
ATOM 1478 C CA . ALA A 1 194 ? 3.844 -1.360 -13.152 1.00 86.38 194 ALA A CA 1
ATOM 1479 C C . ALA A 1 194 ? 3.986 -2.836 -12.740 1.00 86.38 194 ALA A C 1
ATOM 1481 O O . ALA A 1 194 ? 3.236 -3.313 -11.885 1.00 86.38 194 ALA A O 1
ATOM 1482 N N . ALA A 1 195 ? 4.981 -3.545 -13.281 1.00 91.12 195 ALA A N 1
ATOM 1483 C CA . ALA A 1 195 ? 5.273 -4.927 -12.916 1.00 91.12 195 ALA A CA 1
ATOM 1484 C C . ALA A 1 195 ? 5.634 -5.062 -11.428 1.00 91.12 195 ALA A C 1
ATOM 1486 O O . ALA A 1 195 ? 5.116 -5.955 -10.756 1.00 91.12 195 ALA A O 1
ATOM 1487 N N . LYS A 1 196 ? 6.450 -4.145 -10.886 1.00 92.88 196 LYS A N 1
ATOM 1488 C CA . LYS A 1 196 ? 6.806 -4.107 -9.460 1.00 92.88 196 LYS A CA 1
ATOM 1489 C C . LYS A 1 196 ? 5.583 -3.897 -8.573 1.00 92.88 196 LYS A C 1
ATOM 1491 O O . LYS A 1 196 ? 5.432 -4.608 -7.587 1.00 92.88 196 LYS A O 1
ATOM 1496 N N . ILE A 1 197 ? 4.681 -2.984 -8.940 1.00 89.81 197 ILE A N 1
ATOM 1497 C CA . ILE A 1 197 ? 3.435 -2.738 -8.193 1.00 89.81 197 ILE A CA 1
ATOM 1498 C C . ILE A 1 197 ? 2.573 -3.997 -8.149 1.00 89.81 197 ILE A C 1
ATOM 1500 O O . ILE A 1 197 ? 2.063 -4.358 -7.088 1.00 89.81 197 ILE A O 1
ATOM 1504 N N . LEU A 1 198 ? 2.392 -4.664 -9.293 1.00 90.00 198 LEU A N 1
ATOM 1505 C CA . LEU A 1 198 ? 1.598 -5.889 -9.366 1.00 90.00 198 LEU A CA 1
ATOM 1506 C C . LEU A 1 198 ? 2.236 -7.011 -8.541 1.00 90.00 198 LEU A C 1
ATOM 1508 O O . LEU A 1 198 ? 1.522 -7.681 -7.794 1.00 90.00 198 LEU A O 1
ATOM 1512 N N . ALA A 1 199 ? 3.560 -7.168 -8.620 1.00 92.19 199 ALA A N 1
ATOM 1513 C CA . ALA A 1 199 ? 4.306 -8.147 -7.836 1.00 92.19 199 ALA A CA 1
ATOM 1514 C C . ALA A 1 199 ? 4.183 -7.888 -6.326 1.00 92.19 199 ALA A C 1
ATOM 1516 O O . ALA A 1 199 ? 3.782 -8.781 -5.582 1.00 92.19 199 ALA A O 1
ATOM 1517 N N . ASP A 1 200 ? 4.425 -6.657 -5.871 1.00 92.19 200 ASP A N 1
ATOM 1518 C CA . ASP A 1 200 ? 4.359 -6.299 -4.448 1.00 92.19 200 ASP A CA 1
ATOM 1519 C C . ASP A 1 200 ? 2.946 -6.400 -3.871 1.00 92.19 200 ASP A C 1
ATOM 1521 O O . ASP A 1 200 ? 2.766 -6.692 -2.686 1.00 92.19 200 ASP A O 1
ATOM 1525 N N . ARG A 1 201 ? 1.925 -6.175 -4.704 1.00 89.50 201 ARG A N 1
ATOM 1526 C CA . ARG A 1 201 ? 0.521 -6.380 -4.331 1.00 89.50 201 ARG A CA 1
ATOM 1527 C C . ARG A 1 201 ? 0.100 -7.847 -4.331 1.00 89.50 201 ARG A C 1
ATOM 1529 O O . ARG A 1 201 ? -1.022 -8.128 -3.917 1.00 89.50 201 ARG A O 1
ATOM 1536 N N . GLY A 1 202 ? 0.965 -8.765 -4.764 1.00 88.06 202 GLY A N 1
ATOM 1537 C CA . GLY A 1 202 ? 0.628 -10.179 -4.921 1.00 88.06 202 GLY A CA 1
ATOM 1538 C C . GLY A 1 202 ? -0.466 -10.400 -5.968 1.00 88.06 202 GLY A C 1
ATOM 1539 O O . GLY A 1 202 ? -1.274 -11.316 -5.838 1.00 88.06 202 GLY A O 1
ATOM 1540 N N . HIS A 1 203 ? -0.550 -9.525 -6.973 1.00 89.38 203 HIS A N 1
ATOM 1541 C CA . HIS A 1 203 ? -1.563 -9.621 -8.013 1.00 89.38 203 HIS A CA 1
ATOM 1542 C C . HIS A 1 203 ? -1.323 -10.871 -8.866 1.00 89.38 203 HIS A C 1
ATOM 1544 O O . HIS A 1 203 ? -0.203 -11.109 -9.311 1.00 89.38 203 HIS A O 1
ATOM 1550 N N . GLY A 1 204 ? -2.377 -11.641 -9.161 1.00 87.50 204 GLY A N 1
ATOM 1551 C CA . GLY A 1 204 ? -2.251 -12.929 -9.857 1.00 87.50 204 GLY A CA 1
ATOM 1552 C C . GLY A 1 204 ? -1.546 -12.852 -11.217 1.00 87.50 204 GLY A C 1
ATOM 1553 O O . GLY A 1 204 ? -0.838 -13.780 -11.587 1.00 87.50 204 GLY A O 1
ATOM 1554 N N . ALA A 1 205 ? -1.663 -11.725 -11.928 1.00 86.56 205 ALA A N 1
ATOM 1555 C CA . ALA A 1 205 ? -0.934 -11.506 -13.182 1.00 86.56 205 ALA A CA 1
ATOM 1556 C C . ALA A 1 205 ? 0.594 -11.561 -13.011 1.00 86.56 205 ALA A C 1
ATOM 1558 O O . ALA A 1 205 ? 1.282 -12.041 -13.903 1.00 86.56 205 ALA A O 1
ATOM 1559 N N . ALA A 1 206 ? 1.118 -11.132 -11.858 1.00 89.50 206 ALA A N 1
ATOM 1560 C CA . ALA A 1 206 ? 2.552 -11.143 -11.593 1.00 89.50 206 ALA A CA 1
ATOM 1561 C C . ALA A 1 206 ? 3.131 -12.540 -11.346 1.00 89.50 206 ALA A C 1
ATOM 1563 O O . ALA A 1 206 ? 4.344 -12.701 -11.360 1.00 89.50 206 ALA A O 1
ATOM 1564 N N . LEU A 1 207 ? 2.278 -13.553 -11.165 1.00 89.06 207 LEU A N 1
ATOM 1565 C CA . LEU A 1 207 ? 2.696 -14.953 -11.062 1.00 89.06 207 LEU A CA 1
ATOM 1566 C C . LEU A 1 207 ? 3.057 -15.562 -12.426 1.00 89.06 207 LEU A C 1
ATOM 1568 O O . LEU A 1 207 ? 3.565 -16.678 -12.479 1.00 89.06 207 LEU A O 1
ATOM 1572 N N . VAL A 1 208 ? 2.742 -14.867 -13.523 1.00 89.12 208 VAL A N 1
ATOM 1573 C CA . VAL A 1 208 ? 2.924 -15.370 -14.891 1.00 89.12 208 VAL A CA 1
ATOM 1574 C C . VAL A 1 208 ? 4.352 -15.151 -15.396 1.00 89.12 208 VAL A C 1
ATOM 1576 O O . VAL A 1 208 ? 4.799 -15.897 -16.264 1.00 89.12 208 VAL A O 1
ATOM 1579 N N . TRP A 1 209 ? 5.069 -14.155 -14.868 1.00 92.81 209 TRP A N 1
ATOM 1580 C CA . TRP A 1 209 ? 6.436 -13.840 -15.282 1.00 92.81 209 TRP A CA 1
ATOM 1581 C C . TRP A 1 209 ? 7.469 -14.206 -14.217 1.00 92.81 209 TRP A C 1
ATOM 1583 O O . TRP A 1 209 ? 7.209 -14.133 -13.016 1.00 92.81 209 TRP A O 1
ATOM 1593 N N . ASP A 1 210 ? 8.669 -14.557 -14.672 1.00 92.88 210 ASP A N 1
ATOM 1594 C CA . ASP A 1 210 ? 9.831 -14.729 -13.809 1.00 92.88 210 ASP A CA 1
ATOM 1595 C C . ASP A 1 210 ? 10.419 -13.354 -13.471 1.00 92.88 210 ASP A C 1
ATOM 1597 O O . ASP A 1 210 ? 10.932 -12.649 -14.338 1.00 92.88 210 ASP A O 1
ATOM 1601 N N . GLY A 1 211 ? 10.345 -12.959 -12.199 1.00 90.88 211 GLY A N 1
ATOM 1602 C CA . GLY A 1 211 ? 10.887 -11.685 -11.730 1.00 90.88 211 GLY A CA 1
ATOM 1603 C C . GLY A 1 211 ? 12.408 -11.563 -11.874 1.00 90.88 211 GLY A C 1
ATOM 1604 O O . GLY A 1 211 ? 12.919 -10.443 -11.827 1.00 90.88 211 GLY A O 1
ATOM 1605 N N . ASP A 1 212 ? 13.135 -12.671 -12.032 1.00 93.19 212 ASP A N 1
ATOM 1606 C CA . ASP A 1 212 ? 14.586 -12.706 -12.245 1.00 93.19 212 ASP A CA 1
ATOM 1607 C C . ASP A 1 212 ? 14.989 -12.600 -13.726 1.00 93.19 212 ASP A C 1
ATOM 1609 O O . ASP A 1 212 ? 16.153 -12.318 -14.017 1.00 93.19 212 ASP A O 1
ATOM 1613 N N . ASP A 1 213 ? 14.033 -12.722 -14.652 1.00 92.62 213 ASP A N 1
ATOM 1614 C CA . ASP A 1 213 ? 14.242 -12.546 -16.089 1.00 92.62 213 ASP A CA 1
ATOM 1615 C C . ASP A 1 213 ? 13.523 -11.293 -16.609 1.00 92.62 213 ASP A C 1
ATOM 1617 O O . ASP A 1 213 ? 12.307 -11.265 -16.805 1.00 92.62 213 ASP A O 1
ATOM 1621 N N . VAL A 1 214 ? 14.298 -10.250 -16.918 1.00 93.94 214 VAL A N 1
ATOM 1622 C CA . VAL A 1 214 ? 13.769 -8.992 -17.461 1.00 93.94 214 VAL A CA 1
ATOM 1623 C C . VAL A 1 214 ? 12.944 -9.186 -18.743 1.00 93.94 214 VAL A C 1
ATOM 1625 O O . VAL A 1 214 ? 11.994 -8.434 -18.977 1.00 93.94 214 VAL A O 1
ATOM 1628 N N . ARG A 1 215 ? 13.258 -10.192 -19.574 1.00 92.19 215 ARG A N 1
ATOM 1629 C CA . ARG A 1 215 ? 12.483 -10.473 -20.787 1.00 92.19 215 ARG A CA 1
ATOM 1630 C C . ARG A 1 215 ? 11.111 -11.014 -20.413 1.00 92.19 215 ARG A C 1
ATOM 1632 O O . ARG A 1 215 ? 10.116 -10.486 -20.903 1.00 92.19 215 ARG A O 1
ATOM 1639 N N . SER A 1 216 ? 11.072 -11.998 -19.516 1.00 92.94 216 SER A N 1
ATOM 1640 C CA . SER A 1 216 ? 9.827 -12.547 -18.979 1.00 92.94 216 SER A CA 1
ATOM 1641 C C . SER A 1 216 ? 8.944 -11.453 -18.368 1.00 92.94 216 SER A C 1
ATOM 1643 O O . SER A 1 216 ? 7.750 -11.392 -18.660 1.00 92.94 216 SER A O 1
ATOM 1645 N N . VAL A 1 217 ? 9.530 -10.529 -17.596 1.00 93.81 217 VAL A N 1
ATOM 1646 C CA . VAL A 1 217 ? 8.804 -9.390 -17.009 1.00 93.81 217 VAL A CA 1
ATOM 1647 C C . VAL A 1 217 ? 8.203 -8.481 -18.083 1.00 93.81 217 VAL A C 1
ATOM 1649 O O . VAL A 1 217 ? 7.025 -8.134 -17.990 1.00 93.81 217 VAL A O 1
ATOM 1652 N N . LEU A 1 218 ? 8.984 -8.094 -19.100 1.00 91.19 218 LEU A N 1
ATOM 1653 C CA . LEU A 1 218 ? 8.506 -7.234 -20.190 1.00 91.19 218 LEU A CA 1
ATOM 1654 C C . LEU A 1 218 ? 7.384 -7.900 -20.993 1.00 91.19 218 LEU A C 1
ATOM 1656 O O . LEU A 1 218 ? 6.358 -7.274 -21.239 1.00 91.19 218 LEU A O 1
ATOM 1660 N N . GLU A 1 219 ? 7.544 -9.170 -21.358 1.00 89.75 219 GLU A N 1
ATOM 1661 C CA . GLU A 1 219 ? 6.523 -9.918 -22.096 1.00 89.75 219 GLU A CA 1
ATOM 1662 C C . GLU A 1 219 ? 5.240 -10.080 -21.266 1.00 89.75 219 GLU A C 1
ATOM 1664 O O . GLU A 1 219 ? 4.136 -9.850 -21.765 1.00 89.75 219 GLU A O 1
ATOM 1669 N N . GLY A 1 220 ? 5.375 -10.407 -19.978 1.00 90.56 220 GLY A N 1
ATOM 1670 C CA . GLY A 1 220 ? 4.248 -10.582 -19.066 1.00 90.56 220 GLY A CA 1
ATOM 1671 C C . GLY A 1 220 ? 3.450 -9.297 -18.842 1.00 90.56 220 GLY A C 1
ATOM 1672 O O . GLY A 1 220 ? 2.217 -9.309 -18.907 1.00 90.56 220 GLY A O 1
ATOM 1673 N N . ILE A 1 221 ? 4.133 -8.170 -18.626 1.00 88.12 221 ILE A N 1
ATOM 1674 C CA . ILE A 1 221 ? 3.467 -6.883 -18.394 1.00 88.12 221 ILE A CA 1
ATOM 1675 C C . ILE A 1 221 ? 2.869 -6.301 -19.682 1.00 88.12 221 ILE A C 1
ATOM 1677 O O . ILE A 1 221 ? 1.794 -5.700 -19.642 1.00 88.12 221 ILE A O 1
ATOM 1681 N N . GLU A 1 222 ? 3.508 -6.518 -20.836 1.00 87.38 222 GLU A N 1
ATOM 1682 C CA . GLU A 1 222 ? 2.954 -6.162 -22.147 1.00 87.38 222 GLU A CA 1
ATOM 1683 C C . GLU A 1 222 ? 1.677 -6.950 -22.445 1.00 87.38 222 GLU A C 1
ATOM 1685 O O . GLU A 1 222 ? 0.673 -6.355 -22.845 1.00 87.38 222 GLU A O 1
ATOM 1690 N N . ALA A 1 223 ? 1.682 -8.261 -22.182 1.00 87.19 223 ALA A N 1
ATOM 1691 C CA . ALA A 1 223 ? 0.509 -9.112 -22.334 1.00 87.19 223 ALA A CA 1
ATOM 1692 C C . ALA A 1 223 ? -0.629 -8.693 -21.390 1.00 87.19 223 ALA A C 1
ATOM 1694 O O . ALA A 1 223 ? -1.777 -8.595 -21.823 1.00 87.19 223 ALA A O 1
ATOM 1695 N N . TYR A 1 224 ? -0.317 -8.387 -20.125 1.00 85.44 224 TYR A N 1
ATOM 1696 C CA . TYR A 1 224 ? -1.308 -7.966 -19.131 1.00 85.44 224 TYR A CA 1
ATOM 1697 C C . TYR A 1 224 ? -2.050 -6.683 -19.533 1.00 85.44 224 TYR A C 1
ATOM 1699 O O . TYR A 1 224 ? -3.273 -6.613 -19.415 1.00 85.44 224 TYR A O 1
ATOM 1707 N N . TYR A 1 225 ? -1.329 -5.680 -20.042 1.00 81.62 225 TYR A N 1
ATOM 1708 C CA . TYR A 1 225 ? -1.923 -4.413 -20.482 1.00 81.62 225 TYR A CA 1
ATOM 1709 C C . TYR A 1 225 ? -2.373 -4.412 -21.953 1.00 81.62 225 TYR A C 1
ATOM 1711 O O . TYR A 1 225 ? -2.865 -3.392 -22.434 1.00 81.62 225 TYR A O 1
ATOM 1719 N N . GLY A 1 226 ? -2.208 -5.521 -22.683 1.00 82.56 226 GLY A N 1
ATOM 1720 C CA . GLY A 1 226 ? -2.545 -5.601 -24.107 1.00 82.56 226 GLY A CA 1
ATOM 1721 C C . GLY A 1 226 ? -1.737 -4.627 -24.972 1.00 82.56 226 GLY A C 1
ATOM 1722 O O . GLY A 1 226 ? -2.239 -4.119 -25.976 1.00 82.56 226 GLY A O 1
ATOM 1723 N N . LEU A 1 227 ? -0.496 -4.333 -24.576 1.00 77.81 227 LEU A N 1
ATOM 1724 C CA . LEU A 1 227 ? 0.384 -3.390 -25.262 1.00 77.81 227 LEU A CA 1
ATOM 1725 C C . LEU A 1 227 ? 0.982 -4.065 -26.502 1.00 77.81 227 LEU A C 1
ATOM 1727 O O . LEU A 1 227 ? 2.132 -4.487 -26.504 1.00 77.81 227 LEU A O 1
ATOM 1731 N N . GLY A 1 228 ? 0.191 -4.190 -27.568 1.00 58.00 228 GLY A N 1
ATOM 1732 C CA . GLY A 1 228 ? 0.684 -4.670 -28.857 1.00 58.00 228 GLY A CA 1
ATOM 1733 C C . GLY A 1 228 ? 1.767 -3.737 -29.408 1.00 58.00 228 GLY A C 1
ATOM 1734 O O . GLY A 1 228 ? 1.525 -2.544 -29.596 1.00 58.00 228 GLY A O 1
ATOM 1735 N N . GLY A 1 229 ? 2.965 -4.260 -29.673 1.00 61.06 229 GLY A N 1
ATOM 1736 C CA . GLY A 1 229 ? 4.067 -3.479 -30.232 1.00 61.06 229 GLY A CA 1
ATOM 1737 C C . GLY A 1 229 ? 5.341 -4.295 -30.476 1.00 61.06 229 GLY A C 1
ATOM 1738 O O . GLY A 1 229 ? 5.422 -5.450 -30.059 1.00 61.06 229 GLY A O 1
ATOM 1739 N N . PRO A 1 230 ? 6.339 -3.722 -31.176 1.00 58.47 230 PRO A N 1
ATOM 1740 C CA . PRO A 1 230 ? 7.657 -4.336 -31.295 1.00 58.47 230 PRO A CA 1
ATOM 1741 C C . PRO A 1 230 ? 8.302 -4.464 -29.910 1.00 58.47 230 PRO A C 1
ATOM 1743 O O . PRO A 1 230 ? 8.215 -3.539 -29.100 1.00 58.47 230 PRO A O 1
ATOM 1746 N N . SER A 1 231 ? 8.957 -5.601 -29.657 1.00 66.56 231 SER A N 1
ATOM 1747 C CA . SER A 1 231 ? 9.636 -5.866 -28.384 1.00 66.56 231 SER A CA 1
ATOM 1748 C C . SER A 1 231 ? 10.602 -4.728 -28.051 1.00 66.56 231 SER A C 1
ATOM 1750 O O . SER A 1 231 ? 11.502 -4.419 -28.839 1.00 66.56 231 SER A O 1
ATOM 1752 N N . LEU A 1 232 ? 10.440 -4.122 -26.868 1.00 68.38 232 LEU A N 1
ATOM 1753 C CA . LEU A 1 232 ? 11.344 -3.074 -26.374 1.00 68.38 232 LEU A CA 1
ATOM 1754 C C . LEU A 1 232 ? 12.797 -3.553 -26.298 1.00 68.38 232 LEU A C 1
ATOM 1756 O O . LEU A 1 232 ? 13.726 -2.757 -26.394 1.00 68.38 232 LEU A O 1
ATOM 1760 N N . ALA A 1 233 ? 13.002 -4.861 -26.166 1.00 64.06 233 ALA A N 1
ATOM 1761 C CA . ALA A 1 233 ? 14.307 -5.481 -26.051 1.00 64.06 233 ALA A CA 1
ATOM 1762 C C . ALA A 1 233 ? 14.761 -6.158 -27.356 1.00 64.06 233 ALA A C 1
ATOM 1764 O O . ALA A 1 233 ? 15.264 -7.281 -27.349 1.00 64.06 233 ALA A O 1
ATOM 1765 N N . ALA A 1 234 ? 14.625 -5.461 -28.489 1.00 67.88 234 ALA A N 1
ATOM 1766 C CA . ALA A 1 234 ? 14.997 -5.982 -29.808 1.00 67.88 234 ALA A CA 1
ATOM 1767 C C . ALA A 1 234 ? 16.497 -6.326 -29.967 1.00 67.88 234 ALA A C 1
ATOM 1769 O O . ALA A 1 234 ? 16.864 -7.047 -30.892 1.00 67.88 234 ALA A O 1
ATOM 1770 N N . SER A 1 235 ? 17.377 -5.827 -29.086 1.00 80.62 235 SER A N 1
ATOM 1771 C CA . SER A 1 235 ? 18.814 -6.141 -29.101 1.00 80.62 235 SER A CA 1
ATOM 1772 C C . SER A 1 235 ? 19.314 -6.631 -27.741 1.00 80.62 235 SER A C 1
ATOM 1774 O O . SER A 1 235 ? 18.863 -6.157 -26.698 1.00 80.62 235 SER A O 1
ATOM 1776 N N . SER A 1 236 ? 20.315 -7.519 -27.742 1.00 83.62 236 SER A N 1
ATOM 1777 C CA . SER A 1 236 ? 20.933 -8.041 -26.512 1.00 83.62 236 SER A CA 1
ATOM 1778 C C . SER A 1 236 ? 21.553 -6.943 -25.643 1.00 83.62 236 SER A C 1
ATOM 1780 O O . SER A 1 236 ? 21.517 -7.030 -24.421 1.00 83.62 236 SE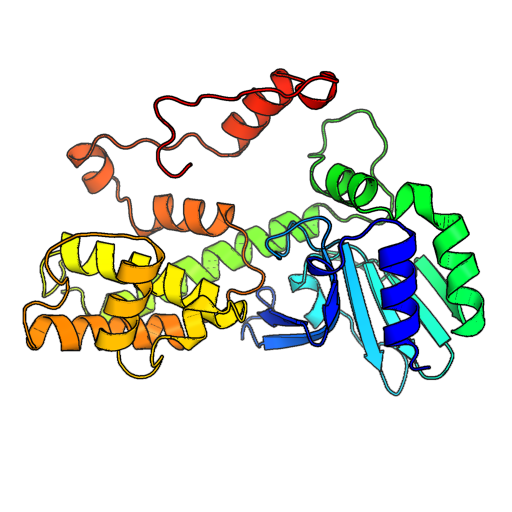R A O 1
ATOM 1782 N N . ARG A 1 237 ? 22.085 -5.879 -26.266 1.00 85.00 237 ARG A N 1
ATOM 1783 C CA . ARG A 1 237 ? 22.613 -4.707 -25.552 1.00 85.00 237 ARG A CA 1
ATOM 1784 C C . ARG A 1 237 ? 21.506 -3.942 -24.829 1.00 85.00 237 ARG A C 1
ATOM 1786 O O . ARG A 1 237 ? 21.699 -3.558 -23.682 1.00 85.00 237 ARG A O 1
ATOM 1793 N N . ALA A 1 238 ? 20.367 -3.720 -25.490 1.00 85.75 238 ALA A N 1
ATOM 1794 C CA . ALA A 1 238 ? 19.228 -3.062 -24.860 1.00 85.75 238 ALA A CA 1
ATOM 1795 C C . ALA A 1 238 ? 18.693 -3.897 -23.697 1.00 85.75 238 ALA A C 1
ATOM 1797 O O . ALA A 1 238 ? 18.484 -3.355 -22.621 1.00 85.75 238 ALA A O 1
ATOM 1798 N N . LEU A 1 239 ? 18.568 -5.215 -23.878 1.00 89.25 239 LEU A N 1
ATOM 1799 C CA . LEU A 1 239 ? 18.115 -6.110 -22.816 1.00 89.25 239 LEU A CA 1
ATOM 1800 C C . LEU A 1 239 ? 19.022 -6.044 -21.576 1.00 89.25 239 LEU A C 1
ATOM 1802 O O . LEU A 1 239 ? 18.501 -5.928 -20.479 1.00 89.25 239 LEU A O 1
ATOM 1806 N N . ALA A 1 240 ? 20.349 -6.040 -21.741 1.00 90.00 240 ALA A N 1
ATOM 1807 C CA . ALA A 1 240 ? 21.286 -5.931 -20.616 1.00 90.00 240 ALA A CA 1
ATOM 1808 C C . ALA A 1 240 ? 21.155 -4.604 -19.841 1.00 90.00 240 ALA A C 1
ATOM 1810 O O . ALA A 1 240 ? 21.248 -4.586 -18.620 1.00 90.00 240 ALA A O 1
ATOM 1811 N N . ILE A 1 241 ? 20.904 -3.497 -20.546 1.00 90.38 241 ILE A N 1
ATOM 1812 C CA . ILE A 1 241 ? 20.669 -2.183 -19.928 1.00 90.38 241 ILE A CA 1
ATOM 1813 C C . ILE A 1 241 ? 19.323 -2.161 -19.194 1.00 90.38 241 ILE A C 1
ATOM 1815 O O . ILE A 1 241 ? 19.227 -1.663 -18.078 1.00 90.38 241 ILE A O 1
ATOM 1819 N N . LEU A 1 242 ? 18.277 -2.720 -19.803 1.00 91.94 242 LEU A N 1
ATOM 1820 C CA . LEU A 1 242 ? 16.958 -2.808 -19.178 1.00 91.94 242 LEU A CA 1
ATOM 1821 C C . LEU A 1 242 ? 16.953 -3.745 -17.964 1.00 91.94 242 LEU A C 1
ATOM 1823 O O . LEU A 1 242 ? 16.228 -3.492 -17.010 1.00 91.94 242 LEU A O 1
ATOM 1827 N N . ASP A 1 243 ? 17.774 -4.791 -17.983 1.00 93.38 243 ASP A N 1
ATOM 1828 C CA . ASP A 1 243 ? 17.989 -5.710 -16.866 1.00 93.38 243 ASP A CA 1
ATOM 1829 C C . ASP A 1 243 ? 18.598 -4.993 -15.650 1.00 93.38 243 ASP A C 1
ATOM 1831 O O . ASP A 1 243 ? 18.133 -5.167 -14.525 1.00 93.38 243 ASP A O 1
ATOM 1835 N N . GLU A 1 244 ? 19.583 -4.114 -15.866 1.00 92.81 244 GLU A N 1
ATOM 1836 C CA . GLU A 1 244 ? 20.135 -3.250 -14.812 1.00 92.81 244 GLU A CA 1
ATOM 1837 C C . GLU A 1 244 ? 19.054 -2.345 -14.199 1.00 92.81 244 GLU A C 1
ATOM 1839 O O . GLU A 1 244 ? 18.914 -2.283 -12.975 1.00 92.81 244 GLU A O 1
ATOM 1844 N N . VAL A 1 245 ? 18.230 -1.717 -15.045 1.00 91.75 245 VAL A N 1
ATOM 1845 C CA . VAL A 1 245 ? 17.118 -0.863 -14.596 1.00 91.75 245 VAL A CA 1
ATOM 1846 C C . VAL A 1 245 ? 16.087 -1.666 -13.804 1.00 91.75 245 VAL A C 1
ATOM 1848 O O . VAL A 1 245 ? 15.644 -1.242 -12.735 1.00 91.75 245 VAL A O 1
ATOM 1851 N N . TRP A 1 246 ? 15.710 -2.844 -14.301 1.00 94.94 246 TRP A N 1
ATOM 1852 C CA . TRP A 1 246 ? 14.755 -3.710 -13.624 1.00 94.94 246 TRP A CA 1
ATOM 1853 C C . TRP A 1 246 ? 15.268 -4.153 -12.256 1.00 94.94 246 TRP A C 1
ATOM 1855 O O . TRP A 1 246 ? 14.525 -4.061 -11.280 1.00 94.94 246 TRP A O 1
ATOM 1865 N N . ARG A 1 247 ? 16.539 -4.560 -12.143 1.00 94.44 247 ARG A N 1
ATOM 1866 C CA . ARG A 1 247 ? 17.136 -4.916 -10.847 1.00 94.44 247 ARG A CA 1
ATOM 1867 C C . ARG A 1 247 ? 17.109 -3.754 -9.860 1.00 94.44 247 ARG A C 1
ATOM 1869 O O . ARG A 1 247 ? 16.783 -3.982 -8.697 1.00 94.44 247 ARG A O 1
ATOM 1876 N N . GLY A 1 248 ? 17.395 -2.533 -10.316 1.00 93.06 248 GLY A N 1
ATOM 1877 C CA . GLY A 1 248 ? 17.308 -1.334 -9.479 1.00 93.06 248 GLY A CA 1
ATOM 1878 C C . GLY A 1 248 ? 15.896 -1.107 -8.933 1.00 93.06 248 GLY A C 1
ATOM 1879 O O . GLY A 1 248 ? 15.713 -1.000 -7.723 1.00 93.06 248 GLY A O 1
ATOM 1880 N N . ILE A 1 249 ? 14.878 -1.141 -9.800 1.00 92.25 249 IL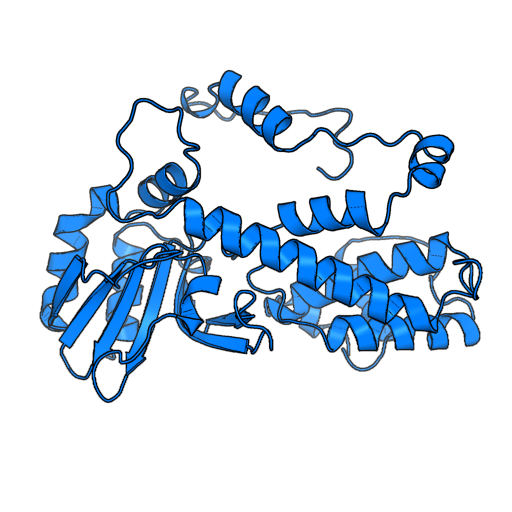E A N 1
ATOM 1881 C CA . ILE A 1 249 ? 13.469 -0.974 -9.394 1.00 92.25 249 ILE A CA 1
ATOM 1882 C C . ILE A 1 249 ? 13.000 -2.127 -8.501 1.00 92.25 249 ILE A C 1
ATOM 1884 O O . ILE A 1 249 ? 12.347 -1.900 -7.481 1.00 92.25 249 ILE A O 1
ATOM 1888 N N . ARG A 1 250 ? 13.334 -3.372 -8.857 1.00 93.38 250 ARG A N 1
ATOM 1889 C CA . ARG A 1 250 ? 12.939 -4.567 -8.104 1.00 93.38 250 ARG A CA 1
ATOM 1890 C C . ARG A 1 250 ? 13.553 -4.590 -6.705 1.00 93.38 250 ARG A C 1
ATOM 1892 O O . ARG A 1 250 ? 12.872 -5.010 -5.774 1.00 93.38 250 ARG A O 1
ATOM 1899 N N . GLY A 1 251 ? 14.794 -4.126 -6.562 1.00 90.38 251 GLY A N 1
ATOM 1900 C CA . GLY A 1 251 ? 15.493 -4.003 -5.281 1.00 90.38 251 GLY A CA 1
ATOM 1901 C C . GLY A 1 251 ? 15.102 -2.776 -4.451 1.00 90.38 251 GLY A C 1
ATOM 1902 O O . GLY A 1 251 ? 15.608 -2.617 -3.343 1.00 90.38 251 GLY A O 1
ATOM 1903 N N . GLY A 1 252 ? 14.232 -1.905 -4.972 1.00 89.00 252 GLY A N 1
ATOM 1904 C CA . GLY A 1 252 ? 13.731 -0.736 -4.259 1.00 89.00 252 GLY A CA 1
ATOM 1905 C C . GLY A 1 252 ? 12.742 -1.069 -3.136 1.00 89.00 252 GLY A C 1
ATOM 1906 O O . GLY A 1 252 ? 12.484 -2.227 -2.803 1.00 89.00 252 GLY A O 1
ATOM 1907 N N . ILE A 1 253 ? 12.148 -0.017 -2.566 1.00 90.56 253 ILE A N 1
ATOM 1908 C CA . ILE A 1 253 ? 11.147 -0.133 -1.497 1.00 90.56 253 ILE A CA 1
ATOM 1909 C C . ILE A 1 253 ? 9.920 -0.952 -1.937 1.00 90.56 253 ILE A C 1
ATOM 1911 O O . ILE A 1 253 ? 9.647 -1.135 -3.125 1.00 90.56 253 ILE A O 1
ATOM 1915 N N . ASN A 1 254 ? 9.139 -1.434 -0.971 1.00 91.44 254 ASN A N 1
ATOM 1916 C CA . ASN A 1 254 ? 7.870 -2.101 -1.247 1.00 91.44 254 ASN A CA 1
ATOM 1917 C C . ASN A 1 254 ? 6.789 -1.090 -1.694 1.00 91.44 254 ASN A C 1
ATOM 1919 O O . ASN A 1 254 ? 6.495 -0.125 -0.990 1.00 91.44 254 ASN A O 1
ATOM 1923 N N . PHE A 1 255 ? 6.171 -1.329 -2.854 1.00 90.25 255 PHE A N 1
ATOM 1924 C CA . PHE A 1 255 ? 5.196 -0.445 -3.501 1.00 90.25 255 PHE A CA 1
ATOM 1925 C C . PHE A 1 255 ? 3.743 -0.799 -3.176 1.00 90.25 255 PHE A C 1
ATOM 1927 O O . PHE A 1 255 ? 2.821 -0.122 -3.639 1.00 90.25 255 PHE A O 1
ATOM 1934 N N . ARG A 1 256 ? 3.500 -1.842 -2.372 1.00 91.94 256 ARG A N 1
ATOM 1935 C CA . ARG A 1 256 ? 2.151 -2.346 -2.081 1.00 91.94 256 ARG A CA 1
ATOM 1936 C C . ARG A 1 256 ? 1.233 -1.254 -1.545 1.00 91.94 256 ARG A C 1
ATOM 1938 O O . ARG A 1 256 ? 0.067 -1.210 -1.932 1.00 91.94 256 ARG A O 1
ATOM 1945 N N . ASN A 1 257 ? 1.786 -0.363 -0.718 1.00 90.75 257 ASN A N 1
ATOM 1946 C CA . ASN A 1 257 ? 1.051 0.701 -0.043 1.00 90.75 257 ASN A CA 1
ATOM 1947 C C . ASN A 1 257 ? 1.109 2.071 -0.740 1.00 90.75 257 ASN A C 1
ATOM 1949 O O . ASN A 1 257 ? 0.587 3.037 -0.189 1.00 90.75 257 ASN A O 1
ATOM 1953 N N . ILE A 1 258 ? 1.707 2.170 -1.930 1.00 89.38 258 ILE A N 1
ATOM 1954 C CA . ILE A 1 258 ? 1.798 3.420 -2.703 1.00 89.38 258 ILE A CA 1
ATOM 1955 C C . ILE A 1 258 ? 0.461 3.704 -3.405 1.00 89.38 258 ILE A C 1
ATOM 1957 O O . ILE A 1 258 ? -0.238 2.778 -3.838 1.00 89.38 258 ILE A O 1
ATOM 1961 N N . SER A 1 259 ? 0.073 4.980 -3.496 1.00 85.81 259 SER A N 1
ATOM 1962 C CA . SER A 1 259 ? -1.145 5.397 -4.192 1.00 85.81 259 SER A CA 1
ATOM 1963 C C . SER A 1 259 ? -0.890 5.636 -5.685 1.00 85.81 259 SER A C 1
ATOM 1965 O O . SER A 1 259 ? 0.233 5.894 -6.112 1.00 85.81 259 SER A O 1
ATOM 1967 N N . ALA A 1 260 ? -1.940 5.530 -6.505 1.00 77.31 260 ALA A N 1
ATOM 1968 C CA . ALA A 1 260 ? -1.827 5.804 -7.940 1.00 77.31 260 ALA A CA 1
ATOM 1969 C C . ALA A 1 260 ? -1.366 7.249 -8.213 1.00 77.31 260 ALA A C 1
ATOM 1971 O O . ALA A 1 260 ? -0.593 7.490 -9.137 1.00 77.31 260 ALA A O 1
ATOM 1972 N N . ASP A 1 261 ? -1.782 8.182 -7.356 1.00 74.31 261 ASP A N 1
ATOM 1973 C CA . ASP A 1 261 ? -1.443 9.599 -7.472 1.00 74.31 261 ASP A CA 1
ATOM 1974 C C . ASP A 1 261 ? 0.058 9.855 -7.288 1.00 74.31 261 ASP A C 1
ATOM 1976 O O . ASP A 1 261 ? 0.618 10.706 -7.973 1.00 74.31 261 ASP A O 1
ATOM 1980 N N . ASP A 1 262 ? 0.729 9.103 -6.410 1.00 81.44 262 ASP A N 1
ATOM 1981 C CA . ASP A 1 262 ? 2.165 9.296 -6.164 1.00 81.44 262 ASP A CA 1
ATOM 1982 C C . ASP A 1 262 ? 2.986 8.847 -7.377 1.00 81.44 262 ASP A C 1
ATOM 1984 O O . ASP A 1 262 ? 4.000 9.450 -7.723 1.00 81.44 262 ASP A O 1
ATOM 1988 N N . LEU A 1 263 ? 2.509 7.817 -8.081 1.00 73.44 263 LEU A N 1
ATOM 1989 C CA . LEU A 1 263 ? 3.103 7.368 -9.340 1.00 73.44 263 LEU A CA 1
ATOM 1990 C C . LEU A 1 263 ? 2.914 8.412 -10.443 1.00 73.44 263 LEU A C 1
ATOM 1992 O O . LEU A 1 263 ? 3.852 8.676 -11.194 1.00 73.44 263 LEU A O 1
ATOM 1996 N N . ALA A 1 264 ? 1.731 9.031 -10.521 1.00 69.94 264 ALA A N 1
ATOM 1997 C CA . ALA A 1 264 ? 1.465 10.126 -11.452 1.00 69.94 264 ALA A CA 1
ATOM 1998 C C . ALA A 1 264 ? 2.307 11.374 -11.123 1.00 69.94 264 ALA A C 1
ATOM 2000 O O . ALA A 1 264 ? 2.820 12.040 -12.020 1.00 69.94 264 ALA A O 1
ATOM 2001 N N . PHE A 1 265 ? 2.522 11.675 -9.842 1.00 73.06 265 PHE A N 1
ATOM 2002 C CA . PHE A 1 265 ? 3.389 12.776 -9.429 1.00 73.06 265 PHE A CA 1
ATOM 2003 C C . PHE A 1 265 ? 4.853 12.530 -9.812 1.00 73.06 265 PHE A C 1
ATOM 2005 O O . PHE A 1 265 ? 5.510 13.410 -10.370 1.00 73.06 265 PHE A O 1
ATOM 2012 N N . VAL A 1 266 ? 5.375 11.337 -9.526 1.00 68.19 266 VAL A N 1
ATOM 2013 C CA . VAL A 1 266 ? 6.758 10.968 -9.860 1.00 68.19 266 VAL A CA 1
ATOM 2014 C C . VAL A 1 266 ? 6.953 10.908 -11.377 1.00 68.19 266 VAL A C 1
ATOM 2016 O O . VAL A 1 266 ? 7.988 11.344 -11.877 1.00 68.19 266 VAL A O 1
ATOM 2019 N N . TYR A 1 267 ? 5.938 10.476 -12.130 1.00 64.69 267 TYR A N 1
ATOM 2020 C CA . TYR A 1 267 ? 5.908 10.609 -13.587 1.00 64.69 267 TYR A CA 1
ATOM 2021 C C . TYR A 1 267 ? 6.179 12.054 -14.035 1.00 64.69 267 TYR A C 1
ATOM 2023 O O . TYR A 1 267 ? 7.144 12.319 -14.754 1.00 64.69 267 TYR A O 1
ATOM 2031 N N . GLU A 1 268 ? 5.378 13.005 -13.557 1.00 64.88 268 GLU A N 1
ATOM 2032 C CA . GLU A 1 268 ? 5.460 14.408 -13.980 1.00 64.88 268 GLU A CA 1
ATOM 2033 C C . GLU A 1 268 ? 6.766 15.107 -13.584 1.00 64.88 268 GLU A C 1
ATOM 2035 O O . GLU A 1 268 ? 7.208 16.029 -14.274 1.00 64.88 268 GLU A O 1
ATOM 2040 N N . ASN A 1 269 ? 7.381 14.702 -12.471 1.00 64.94 269 ASN A N 1
ATOM 2041 C CA . ASN A 1 269 ? 8.541 15.400 -11.911 1.00 64.94 269 ASN A CA 1
ATOM 2042 C C . ASN A 1 269 ? 9.881 14.746 -12.254 1.00 64.94 269 ASN A C 1
ATOM 2044 O O . ASN A 1 269 ? 10.866 15.457 -12.462 1.00 64.94 269 ASN A O 1
ATOM 2048 N N . THR A 1 270 ? 9.934 13.417 -12.321 1.00 61.22 270 THR A N 1
ATOM 2049 C CA . THR A 1 270 ? 11.183 12.681 -12.558 1.00 61.22 270 THR A CA 1
ATOM 2050 C C . THR A 1 270 ? 11.391 12.388 -14.043 1.00 61.22 270 THR A C 1
ATOM 2052 O O . THR A 1 270 ? 12.529 12.380 -14.510 1.00 61.22 270 THR A O 1
ATOM 2055 N N . PHE A 1 271 ? 10.311 12.185 -14.803 1.00 56.91 271 PHE A N 1
ATOM 2056 C CA . PHE A 1 271 ? 10.384 11.700 -16.184 1.00 56.91 271 PHE A CA 1
ATOM 2057 C C . PHE A 1 271 ? 10.005 12.733 -17.249 1.00 56.91 271 PHE A C 1
ATOM 2059 O O . PHE A 1 271 ? 10.463 12.631 -18.387 1.00 56.91 271 PHE A O 1
ATOM 2066 N N . VAL A 1 272 ? 9.207 13.740 -16.897 1.00 55.91 272 VAL A N 1
ATOM 2067 C CA . VAL A 1 272 ? 8.797 14.812 -17.808 1.00 55.91 272 VAL A CA 1
ATOM 2068 C C . VAL A 1 272 ? 9.616 16.073 -17.497 1.00 55.91 272 VAL A C 1
ATOM 2070 O O . VAL A 1 272 ? 9.236 16.900 -16.669 1.00 55.91 272 VAL A O 1
ATOM 2073 N N . THR A 1 273 ? 10.780 16.236 -18.137 1.00 54.53 273 THR A N 1
ATOM 2074 C CA . THR A 1 273 ? 11.587 17.465 -17.994 1.00 54.53 273 THR A CA 1
ATOM 2075 C C . THR A 1 273 ? 10.960 18.637 -18.751 1.00 54.53 273 THR A C 1
ATOM 2077 O O . THR A 1 273 ? 10.099 18.460 -19.611 1.00 54.53 273 THR A O 1
ATOM 2080 N N . SER A 1 274 ? 11.398 19.863 -18.456 1.00 51.44 274 SER A N 1
ATOM 2081 C CA . SER A 1 274 ? 10.978 21.073 -19.175 1.00 51.44 274 SER A CA 1
ATOM 2082 C C . SER A 1 274 ? 11.194 20.965 -20.690 1.00 51.44 274 SER A C 1
ATOM 2084 O O . SER A 1 274 ? 10.354 21.442 -21.451 1.00 51.44 274 SER A O 1
ATOM 2086 N N . GLU A 1 275 ? 12.271 20.302 -21.130 1.00 48.50 275 GLU A N 1
ATOM 2087 C CA . GLU A 1 275 ? 12.519 20.033 -22.550 1.00 48.50 275 GLU A CA 1
ATOM 2088 C C . GLU A 1 275 ? 11.509 19.030 -23.130 1.00 48.50 275 GLU A C 1
ATOM 2090 O O . GLU A 1 275 ? 10.934 19.294 -24.183 1.00 48.50 275 GLU A O 1
ATOM 2095 N N . VAL A 1 276 ? 11.204 17.940 -22.412 1.00 51.44 276 VAL A N 1
ATOM 2096 C CA . VAL A 1 276 ? 10.197 16.945 -22.831 1.00 51.44 276 VAL A CA 1
ATOM 2097 C C . VAL A 1 276 ? 8.785 17.556 -22.882 1.00 51.44 276 VAL A C 1
ATOM 2099 O O . VAL A 1 276 ? 8.020 17.241 -23.793 1.00 51.44 276 VAL A O 1
ATOM 2102 N N . ARG A 1 277 ? 8.443 18.492 -21.976 1.00 53.62 277 ARG A N 1
ATOM 2103 C CA . ARG A 1 277 ? 7.171 19.255 -22.024 1.00 53.62 277 ARG A CA 1
ATOM 2104 C C . ARG A 1 277 ? 7.067 20.128 -23.269 1.00 53.62 277 ARG A C 1
ATOM 2106 O O . ARG A 1 277 ? 5.994 20.208 -23.861 1.00 53.62 277 ARG A O 1
ATOM 2113 N N . ALA A 1 278 ? 8.161 20.783 -23.653 1.00 50.78 278 ALA A N 1
ATOM 2114 C CA . ALA A 1 278 ? 8.200 21.637 -24.836 1.00 50.78 278 ALA A CA 1
ATOM 2115 C C . ALA A 1 278 ? 8.138 20.823 -26.140 1.00 50.78 278 ALA A C 1
ATOM 2117 O O . ALA A 1 278 ? 7.555 21.284 -27.118 1.00 50.78 278 ALA A O 1
ATOM 2118 N N . GLU A 1 279 ? 8.706 19.616 -26.144 1.00 47.62 279 GLU A N 1
ATOM 2119 C CA . GLU A 1 279 ? 8.762 18.742 -27.318 1.00 47.62 279 GLU A CA 1
ATOM 2120 C C . GLU A 1 279 ? 7.474 17.920 -27.526 1.00 47.62 279 GLU A C 1
ATOM 2122 O O . GLU A 1 279 ? 7.071 17.702 -28.668 1.00 47.62 279 GLU A O 1
ATOM 2127 N N . LEU A 1 280 ? 6.793 17.499 -26.448 1.00 48.22 280 LEU A N 1
ATOM 2128 C CA . LEU A 1 280 ? 5.609 16.623 -26.511 1.00 48.22 280 LEU A CA 1
ATOM 2129 C C . LEU A 1 280 ? 4.270 17.312 -26.183 1.00 48.22 280 LEU A C 1
ATOM 2131 O O . LEU A 1 280 ? 3.220 16.701 -26.374 1.00 48.22 280 LEU A O 1
ATOM 2135 N N . GLY A 1 281 ? 4.274 18.564 -25.709 1.00 45.09 281 GLY A N 1
ATOM 2136 C CA . GLY A 1 281 ? 3.055 19.352 -25.464 1.00 45.09 281 GLY A CA 1
ATOM 2137 C C . GLY A 1 281 ? 2.156 18.837 -24.330 1.00 45.09 281 GLY A C 1
ATOM 2138 O O . GLY A 1 281 ? 0.972 19.169 -24.279 1.00 45.09 281 GLY A O 1
ATOM 2139 N N . THR A 1 282 ? 2.683 18.008 -23.430 1.00 50.06 282 THR A N 1
ATOM 2140 C CA . THR A 1 282 ? 1.933 17.398 -22.326 1.00 50.06 282 THR A CA 1
ATOM 2141 C C . THR A 1 282 ? 1.966 18.283 -21.077 1.00 50.06 282 THR A C 1
ATOM 2143 O O . THR A 1 282 ? 3.030 18.517 -20.501 1.00 50.06 282 THR A O 1
ATOM 2146 N N . HIS A 1 283 ? 0.794 18.751 -20.635 1.00 53.62 283 HIS A N 1
ATOM 2147 C CA . HIS A 1 283 ? 0.597 19.433 -19.353 1.00 53.62 283 HIS A CA 1
ATOM 2148 C C . HIS A 1 283 ? -0.426 18.655 -18.517 1.00 53.62 283 HIS A C 1
ATOM 2150 O O . HIS A 1 283 ? -1.585 18.557 -18.918 1.00 53.62 283 HIS A O 1
ATOM 2156 N N . SER A 1 284 ? -0.027 18.131 -17.356 1.00 52.56 284 SER A N 1
ATOM 2157 C CA . SER A 1 284 ? -0.976 17.544 -16.401 1.00 52.56 284 SER A CA 1
ATOM 2158 C C . SER A 1 284 ? -1.628 18.604 -15.519 1.00 52.56 284 SER A C 1
ATOM 2160 O O . SER A 1 284 ? -1.001 19.587 -15.118 1.00 52.56 284 SER A O 1
ATOM 2162 N N . THR A 1 285 ? -2.901 18.384 -15.183 1.00 51.53 285 THR A N 1
ATOM 2163 C CA . THR A 1 285 ? -3.638 19.226 -14.233 1.00 51.53 285 THR A CA 1
ATOM 2164 C C . THR A 1 285 ? -3.162 18.923 -12.808 1.00 51.53 285 THR A C 1
ATOM 2166 O O . THR A 1 285 ? -3.276 17.776 -12.375 1.00 51.53 285 THR A O 1
ATOM 2169 N N . PRO A 1 286 ? -2.665 19.910 -12.036 1.00 50.50 286 PRO A N 1
ATOM 2170 C CA . PRO A 1 286 ? -2.286 19.690 -10.643 1.00 50.50 286 PRO A CA 1
ATOM 2171 C C . PRO A 1 286 ? -3.448 19.114 -9.826 1.00 50.50 286 PRO A C 1
ATOM 2173 O O . PRO A 1 286 ? -4.566 19.628 -9.881 1.00 50.50 286 PRO A O 1
ATOM 2176 N N . ARG A 1 287 ? -3.179 18.086 -9.013 1.00 56.31 287 ARG A N 1
ATOM 2177 C CA . ARG A 1 287 ? -4.183 17.356 -8.217 1.00 56.31 287 ARG A CA 1
ATOM 2178 C C . ARG A 1 287 ? -5.143 18.262 -7.453 1.00 56.31 287 ARG A C 1
ATOM 2180 O O . ARG A 1 287 ? -6.349 18.067 -7.517 1.00 56.31 287 ARG A O 1
ATOM 2187 N N . GLN A 1 288 ? -4.623 19.274 -6.761 1.00 45.09 288 GLN A N 1
ATOM 2188 C CA . GLN A 1 288 ? -5.450 20.192 -5.973 1.00 45.09 288 GLN A CA 1
ATOM 2189 C C . GLN A 1 288 ? -6.489 20.922 -6.839 1.00 45.09 288 GLN A C 1
ATOM 2191 O O . GLN A 1 288 ? -7.581 21.224 -6.365 1.00 45.09 288 GLN A O 1
ATOM 2196 N N . MET A 1 289 ? -6.181 21.170 -8.117 1.00 45.97 289 MET A N 1
ATOM 2197 C CA . MET A 1 289 ? -7.135 21.709 -9.086 1.00 45.97 289 MET A CA 1
ATOM 2198 C C . MET A 1 289 ? -8.133 20.649 -9.553 1.00 45.97 289 MET A C 1
ATOM 2200 O O . MET A 1 289 ? -9.328 20.933 -9.570 1.00 45.97 289 MET A O 1
ATOM 2204 N N . ALA A 1 290 ? -7.686 19.429 -9.861 1.00 61.25 290 ALA A N 1
ATOM 2205 C CA . ALA A 1 290 ? -8.584 18.336 -10.240 1.00 61.25 290 ALA A CA 1
ATOM 2206 C C . ALA A 1 290 ? -9.593 18.012 -9.119 1.00 61.25 290 ALA A C 1
ATOM 2208 O O . ALA A 1 290 ? -10.802 17.994 -9.348 1.00 61.25 290 ALA A O 1
ATOM 2209 N N . GLU A 1 291 ? -9.122 17.872 -7.877 1.00 59.56 291 GLU A N 1
ATOM 2210 C CA . GLU A 1 291 ? -9.961 17.660 -6.695 1.00 59.56 291 GLU A CA 1
ATOM 2211 C C . GLU A 1 291 ? -10.895 18.848 -6.439 1.00 59.56 291 GLU A C 1
ATOM 2213 O O . GLU A 1 291 ? -12.066 18.644 -6.115 1.00 59.56 291 GLU A O 1
ATOM 2218 N N . HIS A 1 292 ? -10.431 20.090 -6.632 1.00 52.34 292 HIS A N 1
ATOM 2219 C CA . HIS A 1 292 ? -11.287 21.273 -6.525 1.00 52.34 292 HIS A CA 1
ATOM 2220 C C . HIS A 1 292 ? -12.435 21.245 -7.543 1.00 52.34 292 HIS A C 1
ATOM 2222 O O . HIS A 1 292 ? -13.587 21.500 -7.179 1.00 52.34 292 HIS A O 1
ATOM 2228 N N . VAL A 1 293 ? -12.133 20.923 -8.805 1.00 64.69 293 VAL A N 1
ATOM 2229 C CA . VAL A 1 293 ? -13.118 20.841 -9.891 1.00 64.69 293 VAL A CA 1
ATOM 2230 C C . VAL A 1 293 ? -14.112 19.715 -9.622 1.00 64.69 293 VAL A C 1
ATOM 2232 O O . VAL A 1 293 ? -15.312 19.977 -9.580 1.00 64.69 293 VAL A O 1
ATOM 2235 N N . VAL A 1 294 ? -13.646 18.494 -9.340 1.00 72.56 294 VAL A N 1
ATOM 2236 C CA . VAL A 1 294 ? -14.519 17.343 -9.047 1.00 72.56 294 VAL A CA 1
ATOM 2237 C C . VAL A 1 294 ? -15.380 17.602 -7.811 1.00 72.56 294 VAL A C 1
ATOM 2239 O O . VAL A 1 294 ? -16.572 17.289 -7.808 1.00 72.56 294 VAL A O 1
ATOM 2242 N N . ARG A 1 295 ? -14.828 18.248 -6.775 1.00 67.56 295 ARG A N 1
ATOM 2243 C CA . ARG A 1 295 ? -15.591 18.622 -5.581 1.00 67.56 295 ARG A CA 1
ATOM 2244 C C . ARG A 1 295 ? -16.709 19.614 -5.912 1.00 67.56 295 ARG A C 1
ATOM 2246 O O . ARG A 1 295 ? -17.810 19.485 -5.393 1.00 67.56 295 ARG A O 1
ATOM 2253 N N . ARG A 1 296 ? -16.489 20.574 -6.810 1.00 66.31 296 ARG A N 1
ATOM 2254 C CA . ARG A 1 296 ? -17.539 21.520 -7.235 1.00 66.31 296 ARG A CA 1
ATOM 2255 C C . ARG A 1 296 ? -18.675 20.868 -8.025 1.00 66.31 296 ARG A C 1
ATOM 2257 O O . ARG A 1 296 ? -19.756 21.444 -8.081 1.00 66.31 296 ARG A O 1
ATOM 2264 N N . LEU A 1 297 ? -18.456 19.689 -8.609 1.00 75.75 297 LEU A N 1
ATOM 2265 C CA . LEU A 1 297 ? -19.494 18.960 -9.345 1.00 75.75 297 LEU A CA 1
ATOM 2266 C C . LEU A 1 297 ? -20.533 18.296 -8.428 1.00 75.75 297 LEU A C 1
ATOM 2268 O O . LEU A 1 297 ? -21.567 17.849 -8.921 1.00 75.75 297 LEU A O 1
ATOM 2272 N N . GLU A 1 298 ? -20.264 18.212 -7.118 1.00 72.81 298 GLU A N 1
ATOM 2273 C CA . GLU A 1 298 ? -21.167 17.655 -6.099 1.00 72.81 298 GLU A CA 1
ATOM 2274 C C . GLU A 1 298 ? -21.773 16.292 -6.478 1.00 72.81 298 GLU A C 1
ATOM 2276 O O . GLU A 1 298 ? -22.918 15.985 -6.138 1.00 72.81 298 GLU A O 1
ATOM 2281 N N . LEU A 1 299 ? -21.010 15.450 -7.188 1.00 74.25 299 LEU A N 1
ATOM 2282 C CA . LEU A 1 299 ? -21.510 14.195 -7.765 1.00 74.25 299 LEU A CA 1
ATOM 2283 C C . LEU A 1 299 ? -22.105 13.250 -6.710 1.00 74.25 299 LEU A C 1
ATOM 2285 O O . LEU A 1 299 ? -23.014 12.484 -7.012 1.00 74.25 299 LEU A O 1
ATOM 2289 N N . TRP A 1 300 ? -21.665 13.365 -5.454 1.00 63.75 300 TRP A N 1
ATOM 2290 C CA . TRP A 1 300 ? -22.196 12.622 -4.306 1.00 63.75 300 TRP A CA 1
ATOM 2291 C C . TRP A 1 300 ? -23.653 12.953 -3.949 1.00 63.75 300 TRP A C 1
ATOM 2293 O O . TRP A 1 300 ? -24.270 12.210 -3.189 1.00 63.75 300 TRP A O 1
ATOM 2303 N N . ARG A 1 301 ? -24.210 14.066 -4.446 1.00 68.12 301 ARG A N 1
ATOM 2304 C CA . ARG A 1 301 ? -25.630 14.415 -4.279 1.00 68.12 301 ARG A CA 1
ATOM 2305 C C . ARG A 1 301 ? -26.526 13.730 -5.307 1.00 68.12 301 ARG A C 1
ATOM 2307 O O . ARG A 1 301 ? -27.743 13.744 -5.142 1.00 68.12 301 ARG A O 1
ATOM 2314 N N . LYS A 1 302 ? -25.955 13.148 -6.366 1.00 68.31 302 LYS A N 1
ATOM 2315 C CA . LYS A 1 302 ? -26.729 12.454 -7.395 1.00 68.31 302 LYS A CA 1
ATOM 2316 C C . LYS A 1 302 ? -26.964 11.002 -6.985 1.00 68.31 302 LYS A C 1
ATOM 2318 O O . LYS A 1 302 ? -26.029 10.266 -6.695 1.00 68.31 302 LYS A O 1
ATOM 2323 N N . THR A 1 303 ? -28.230 10.600 -6.972 1.00 56.28 303 THR A N 1
ATOM 2324 C CA . THR A 1 303 ? -28.691 9.242 -6.642 1.00 56.28 303 THR A CA 1
ATOM 2325 C C . THR A 1 303 ? -28.654 8.280 -7.836 1.00 56.28 303 THR A C 1
ATOM 2327 O O . THR A 1 303 ? -28.773 7.072 -7.650 1.00 56.28 303 THR A O 1
ATOM 2330 N N . GLU A 1 304 ? -28.455 8.789 -9.055 1.00 70.94 304 GLU A N 1
ATOM 2331 C CA . GLU A 1 304 ? -28.382 8.005 -10.294 1.00 70.94 304 GLU A CA 1
ATOM 2332 C C . GLU A 1 304 ? -26.933 7.752 -10.748 1.00 70.94 304 GLU A C 1
ATOM 2334 O O . GLU A 1 304 ? -26.015 8.500 -10.404 1.00 70.94 304 GLU A O 1
ATOM 2339 N N . ARG A 1 305 ? -26.717 6.710 -11.571 1.00 63.91 305 ARG A N 1
ATOM 2340 C CA . ARG A 1 305 ? -25.405 6.408 -12.174 1.00 63.91 305 ARG A CA 1
ATOM 2341 C C . ARG A 1 305 ? -24.912 7.597 -13.003 1.00 63.91 305 ARG A C 1
ATOM 2343 O O . ARG A 1 305 ? -25.436 7.871 -14.080 1.00 63.91 305 ARG A O 1
ATOM 2350 N N . CYS A 1 306 ? -23.865 8.264 -12.526 1.00 71.31 306 CYS A N 1
ATOM 2351 C CA . CYS A 1 306 ? -23.224 9.352 -13.249 1.00 71.31 306 CYS A CA 1
ATOM 2352 C C . CYS A 1 306 ? -22.184 8.800 -14.235 1.00 71.31 306 CYS A C 1
ATOM 2354 O O . CYS A 1 306 ? -21.366 7.956 -13.870 1.00 71.31 306 CYS A O 1
ATOM 2356 N N . LYS A 1 307 ? -22.220 9.268 -15.486 1.00 77.62 307 LYS A N 1
ATOM 2357 C CA . LYS A 1 307 ? -21.167 9.016 -16.475 1.00 77.62 307 LYS A CA 1
ATOM 2358 C C . LYS A 1 307 ? -20.271 10.246 -16.532 1.00 77.62 307 LYS A C 1
ATOM 2360 O O . LYS A 1 307 ? -20.756 11.330 -16.845 1.00 77.62 307 LYS A O 1
ATOM 2365 N N . VAL A 1 308 ? -18.991 10.059 -16.233 1.00 74.69 308 VAL A N 1
ATOM 2366 C CA . VAL A 1 308 ? -17.962 11.096 -16.353 1.00 74.69 308 VAL A CA 1
ATOM 2367 C C . VAL A 1 308 ? -17.153 10.797 -17.608 1.00 74.69 308 VAL A C 1
ATOM 2369 O O . VAL A 1 308 ? -16.768 9.652 -17.836 1.00 74.69 308 VAL A O 1
ATOM 2372 N N . TYR A 1 309 ? -16.954 11.813 -18.439 1.00 77.19 309 TYR A N 1
ATOM 2373 C CA . TYR A 1 309 ? -16.157 11.731 -19.655 1.00 77.19 309 TYR A CA 1
ATOM 2374 C C . TYR A 1 309 ? -15.133 12.856 -19.623 1.00 77.19 309 TYR A C 1
ATOM 2376 O O . TYR A 1 309 ? -15.521 14.020 -19.570 1.00 77.19 309 TYR A O 1
ATOM 2384 N N . GLU A 1 310 ? -13.854 12.492 -19.644 1.00 74.06 310 GLU A N 1
ATOM 2385 C CA . GLU A 1 310 ? -12.742 13.432 -19.719 1.00 74.06 310 GLU A CA 1
ATOM 2386 C C . GLU A 1 310 ? -12.024 13.200 -21.061 1.00 74.06 310 GLU A C 1
ATOM 2388 O O . GLU A 1 310 ? -11.407 12.152 -21.254 1.00 74.06 310 GLU A O 1
ATOM 2393 N N . PRO A 1 311 ? -12.181 14.098 -22.051 1.00 51.75 311 PRO A N 1
ATOM 2394 C CA . PRO A 1 311 ? -11.667 13.879 -23.404 1.00 51.75 311 PRO A CA 1
ATOM 2395 C C . PRO A 1 311 ? -10.141 14.021 -23.518 1.00 51.75 311 PRO A C 1
ATOM 2397 O O . PRO A 1 311 ? -9.579 13.595 -24.526 1.00 51.75 311 PRO A O 1
ATOM 2400 N N . PHE A 1 312 ? -9.470 14.589 -22.508 1.00 61.16 312 PHE A N 1
ATOM 2401 C CA . PHE A 1 312 ? -8.024 14.830 -22.505 1.00 61.16 312 PHE A CA 1
ATOM 2402 C C . PHE A 1 312 ? -7.387 14.407 -21.170 1.00 61.16 312 PHE A C 1
ATOM 2404 O O . PHE A 1 312 ? -6.746 15.207 -20.495 1.00 61.16 312 PHE A O 1
ATOM 2411 N N . THR A 1 313 ? -7.560 13.136 -20.786 1.00 60.12 313 THR A N 1
ATOM 2412 C CA . THR A 1 313 ? -7.223 12.641 -19.432 1.00 60.12 313 THR A CA 1
ATOM 2413 C C . THR A 1 313 ? -5.735 12.661 -19.084 1.00 60.12 313 THR A C 1
ATOM 2415 O O . THR A 1 313 ? -5.387 12.532 -17.916 1.00 60.12 313 THR A O 1
ATOM 2418 N N . GLY A 1 314 ? -4.834 12.752 -20.067 1.00 61.94 314 GLY A N 1
ATOM 2419 C CA . GLY A 1 314 ? -3.407 12.535 -19.817 1.00 61.94 314 GLY A CA 1
ATOM 2420 C C . GLY A 1 314 ? -3.174 11.185 -19.126 1.00 61.94 314 GLY A C 1
ATOM 2421 O O . GLY A 1 314 ? -3.550 10.147 -19.669 1.00 61.94 314 GLY A O 1
ATOM 2422 N N . ALA A 1 315 ? -2.597 11.202 -17.920 1.00 51.62 315 ALA A N 1
ATOM 2423 C CA . ALA A 1 315 ? -2.356 10.006 -17.106 1.00 51.62 315 ALA A CA 1
ATOM 2424 C C . ALA A 1 315 ? -3.624 9.354 -16.504 1.00 51.62 315 ALA A C 1
ATOM 2426 O O . ALA A 1 315 ? -3.520 8.235 -16.001 1.00 51.62 315 ALA A O 1
ATOM 2427 N N . GLY A 1 316 ? -4.798 9.993 -16.608 1.00 47.91 316 GLY A N 1
ATOM 2428 C CA . GLY A 1 316 ? -6.064 9.484 -16.065 1.00 47.91 316 GLY A CA 1
ATOM 2429 C C . GLY A 1 316 ? -6.453 10.168 -14.769 1.00 47.91 316 GLY A C 1
ATOM 2430 O O . GLY A 1 316 ? -6.014 9.679 -13.709 1.00 47.91 316 GLY A O 1
#

Nearest PDB structures (foldseek):
  7w72-assembly1_A  TM=2.109E-01  e=7.320E+00  Homo sapiens

Secondary structure (DSSP, 8-state):
--HHHHHHHHHHHTT--GGGEEEEEEEE-TTSSS-PEEEEEEEEESSSSP-TTTEEEEEEE-SSS-S--GGGGGG--SEEEEEETTEEEEEE--SSS--EEEEEEEGGGHHHHHHHHHHHHSHHHHHHHHH--TT-SS---TT--HHHHHHHHHHHHHHHHHHHHHHHHTTB-TTS-BSS-HHHHHHHHHHHHHHHHHHHTT-GGGGSS-TT-HHHHHHHHHHHHT--SS-TT-SHHHHHHHHHHHHHHHTS---TT--HHHHHHHIIIII--HHHHHHH---PPPHHHHHHHHHHTTGGG--S-PPP--TT-TT-

Mean predicted aligned error: 10.17 Å